Protein AF-T1FAJ0-F1 (afdb_monomer)

Solvent-accessible surface area (backbone atoms only — not comparable to full-atom values): 16032 Å² total; per-residue (Å²): 134,86,80,86,78,82,86,74,80,86,76,89,84,82,74,86,73,74,80,73,82,90,64,80,84,68,85,73,83,75,79,81,84,72,88,80,79,86,78,73,86,71,90,69,92,76,89,79,92,79,89,83,82,96,86,65,70,66,61,57,53,49,51,51,50,52,51,52,48,53,52,51,50,52,50,51,52,54,52,48,54,52,50,52,52,53,52,50,52,52,55,50,50,40,74,72,33,68,84,51,52,78,45,75,90,54,90,73,49,74,68,54,52,53,51,55,44,51,54,48,51,53,50,50,53,53,52,50,53,51,51,53,52,53,50,54,52,51,53,51,49,54,50,49,52,51,51,52,50,53,52,51,54,50,51,50,52,53,52,50,58,58,44,69,79,50,62,88,78,61,57,69,66,59,54,48,53,53,49,50,56,48,51,53,53,51,49,53,52,43,66,74,58,46,51,84,89,40,73,68,58,26,51,53,28,48,53,52,46,47,69,65,58,65,36,74,66,48,45,47,54,51,50,52,48,51,53,53,52,52,55,50,55,58,52,52,67,71,65,68,85,75,84,86,88,87,78,90,84,81,88,83,89,86,134

pLDDT: mean 72.7, std 23.39, range [29.48, 98.5]

Structure (mmCIF, N/CA/C/O backbone):
data_AF-T1FAJ0-F1
#
_entry.id   AF-T1FAJ0-F1
#
loop_
_atom_site.group_PDB
_atom_site.id
_atom_site.type_symbol
_atom_site.label_atom_id
_atom_site.label_alt_id
_atom_site.label_comp_id
_atom_site.label_asym_id
_atom_site.label_entity_id
_atom_site.label_seq_id
_atom_site.pdbx_PDB_ins_code
_atom_site.Cartn_x
_atom_site.Cartn_y
_atom_site.Cartn_z
_atom_site.occupancy
_atom_site.B_iso_or_equiv
_atom_site.auth_seq_id
_atom_site.auth_comp_id
_atom_site.auth_asym_id
_atom_site.auth_atom_id
_atom_site.pdbx_PDB_model_num
ATOM 1 N N . MET A 1 1 ? -24.777 -33.652 11.430 1.00 40.19 1 MET A N 1
ATOM 2 C CA . MET A 1 1 ? -24.356 -32.681 10.402 1.00 40.19 1 MET A CA 1
ATOM 3 C C . MET A 1 1 ? -23.293 -31.792 11.031 1.00 40.19 1 MET A C 1
ATOM 5 O O . MET A 1 1 ? -23.649 -30.949 11.836 1.00 40.19 1 MET A O 1
ATOM 9 N N . SER A 1 2 ? -22.014 -32.177 10.984 1.00 39.12 2 SER A N 1
ATOM 10 C CA . SER A 1 2 ? -21.068 -31.878 9.884 1.00 39.12 2 SER A CA 1
ATOM 11 C C . SER A 1 2 ? -20.901 -30.368 9.695 1.00 39.12 2 SER A C 1
ATOM 13 O O . SER A 1 2 ? -21.845 -29.715 9.270 1.00 39.12 2 SER A O 1
ATOM 15 N N . GLY A 1 3 ? -19.775 -29.726 9.944 1.00 35.88 3 GLY A N 1
ATOM 16 C CA . GLY A 1 3 ? -18.443 -30.118 10.375 1.00 35.88 3 GLY A CA 1
ATOM 17 C C . GLY A 1 3 ? -17.699 -28.784 10.413 1.00 35.88 3 GLY A C 1
ATOM 18 O O . GLY A 1 3 ? -17.715 -28.057 9.422 1.00 35.88 3 GLY A O 1
ATOM 19 N N . PHE A 1 4 ? -17.195 -28.393 11.575 1.00 40.91 4 PHE A N 1
ATOM 20 C CA . PHE A 1 4 ? -16.310 -27.240 11.692 1.00 40.91 4 PHE A CA 1
ATOM 21 C C . PHE A 1 4 ? -14.968 -27.854 12.041 1.00 40.91 4 PHE A C 1
ATOM 23 O O . PHE A 1 4 ? -14.674 -28.079 13.211 1.00 40.91 4 PHE A O 1
ATOM 30 N N . ASP A 1 5 ? -14.276 -28.306 10.997 1.00 42.41 5 ASP A N 1
ATOM 31 C CA . ASP A 1 5 ? -13.015 -29.010 11.146 1.00 42.41 5 ASP A CA 1
ATOM 32 C C . ASP A 1 5 ? -11.994 -28.104 11.828 1.00 42.41 5 ASP A C 1
ATOM 34 O O . ASP A 1 5 ? -11.805 -26.932 11.477 1.00 42.41 5 ASP A O 1
ATOM 38 N N . ASP A 1 6 ? -11.360 -28.715 12.818 1.00 38.59 6 ASP A N 1
ATOM 39 C CA . ASP A 1 6 ? -10.168 -28.284 13.508 1.00 38.59 6 ASP A CA 1
ATOM 40 C C . ASP A 1 6 ? -9.111 -27.782 12.518 1.00 38.59 6 ASP A C 1
ATOM 42 O O . ASP A 1 6 ? -8.609 -28.522 11.674 1.00 38.59 6 ASP A O 1
ATOM 46 N N . TYR A 1 7 ? -8.707 -26.524 12.671 1.00 38.81 7 TYR A N 1
ATOM 47 C CA . TYR A 1 7 ? -7.368 -26.096 12.274 1.00 38.81 7 TYR A CA 1
ATOM 48 C C . TYR A 1 7 ? -6.536 -25.942 13.545 1.00 38.81 7 TYR A C 1
ATOM 50 O O . TYR A 1 7 ? -6.227 -24.844 14.011 1.00 38.81 7 TYR A O 1
ATOM 58 N N . GLU A 1 8 ? -6.229 -27.095 14.134 1.00 38.00 8 GLU A N 1
ATOM 59 C CA . GLU A 1 8 ? -5.235 -27.242 15.182 1.00 38.00 8 GLU A CA 1
ATOM 60 C C . GLU A 1 8 ? -3.827 -27.159 14.573 1.00 38.00 8 GLU A C 1
ATOM 62 O O . GLU A 1 8 ? -3.485 -27.836 13.606 1.00 38.00 8 GLU A O 1
ATOM 67 N N . ALA A 1 9 ? -3.047 -26.246 15.146 1.00 36.72 9 ALA A N 1
ATOM 68 C CA . ALA A 1 9 ? -1.594 -26.221 15.242 1.00 36.72 9 ALA A CA 1
ATOM 69 C C . ALA A 1 9 ? -0.774 -26.970 14.170 1.00 36.72 9 ALA A C 1
ATOM 71 O O . ALA A 1 9 ? -0.365 -28.116 14.341 1.00 36.72 9 ALA A O 1
ATOM 72 N N . SER A 1 10 ? -0.319 -26.226 13.165 1.00 34.47 10 SER A N 1
ATOM 73 C CA . SER A 1 10 ? 1.025 -26.430 12.621 1.00 34.47 10 SER A CA 1
ATOM 74 C C . SER A 1 10 ? 1.997 -25.497 13.352 1.00 34.47 10 SER A C 1
ATOM 76 O O . SER A 1 10 ? 2.312 -24.401 12.882 1.00 34.47 10 SER A O 1
ATOM 78 N N . GLU A 1 11 ? 2.434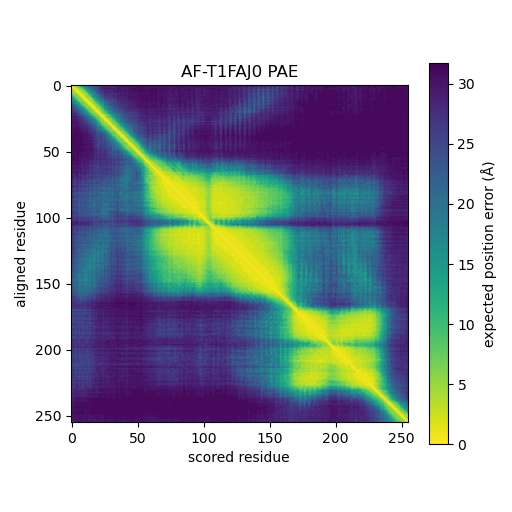 -25.921 14.540 1.00 44.81 11 GLU A N 1
ATOM 79 C CA . GLU A 1 11 ? 3.690 -25.453 15.124 1.00 44.81 11 GLU A CA 1
ATOM 80 C C . GLU A 1 11 ? 4.873 -25.955 14.279 1.00 44.81 11 GLU A C 1
ATOM 82 O O . GLU A 1 11 ? 4.849 -27.061 13.745 1.00 44.81 11 GLU A O 1
ATOM 87 N N . ASN A 1 12 ? 5.937 -25.150 14.234 1.00 41.62 12 ASN A N 1
ATOM 88 C CA . ASN A 1 12 ? 7.254 -25.438 13.651 1.00 41.62 12 ASN A CA 1
ATOM 89 C C . ASN A 1 12 ? 7.365 -25.440 12.119 1.00 41.62 12 ASN A C 1
ATOM 91 O O . ASN A 1 12 ? 7.491 -26.491 11.504 1.00 41.62 12 ASN A O 1
ATOM 95 N N . TYR A 1 13 ? 7.506 -24.247 11.527 1.00 37.12 13 TYR A N 1
ATOM 96 C CA . TYR A 1 13 ? 8.707 -23.887 10.748 1.00 37.12 13 TYR A CA 1
ATOM 97 C C . TYR A 1 13 ? 8.641 -22.413 10.304 1.00 37.12 13 TYR A C 1
ATOM 99 O O . TYR A 1 13 ? 8.083 -22.084 9.264 1.00 37.12 13 TYR A O 1
ATOM 107 N N . VAL A 1 14 ? 9.277 -21.506 11.049 1.00 39.59 14 VAL A N 1
ATOM 108 C CA . VAL A 1 14 ? 9.928 -20.350 10.413 1.00 39.59 14 VAL A CA 1
ATOM 109 C C . VAL A 1 14 ? 11.369 -20.375 10.881 1.00 39.59 14 VAL A C 1
ATOM 111 O O . VAL A 1 14 ? 11.769 -19.766 11.870 1.00 39.59 14 VAL A O 1
ATOM 114 N N . LYS A 1 15 ? 12.121 -21.218 10.176 1.00 34.88 15 LYS A N 1
ATOM 115 C CA . LYS A 1 15 ? 13.571 -21.183 10.061 1.00 34.88 15 LYS A CA 1
ATOM 116 C C . LYS A 1 15 ? 14.015 -19.718 10.047 1.00 34.88 15 LYS A C 1
ATOM 118 O O . LYS A 1 15 ? 13.507 -18.944 9.240 1.00 34.88 15 LYS A O 1
ATOM 123 N N . LEU A 1 16 ? 14.938 -19.357 10.942 1.00 42.41 16 LEU A N 1
ATOM 124 C CA . LEU A 1 16 ? 15.742 -18.148 10.799 1.00 42.41 16 LEU A CA 1
ATOM 125 C C . LEU A 1 16 ? 16.334 -18.167 9.387 1.00 42.41 16 LEU A C 1
ATOM 127 O O . LEU A 1 16 ? 17.304 -18.881 9.125 1.00 42.41 16 LEU A O 1
ATOM 131 N N . GLU A 1 17 ? 15.726 -17.427 8.470 1.00 32.91 17 GLU A N 1
ATOM 132 C CA . GLU A 1 17 ? 16.352 -17.132 7.200 1.00 32.91 17 GLU A CA 1
ATOM 133 C C . GLU A 1 17 ? 17.351 -16.012 7.458 1.00 32.91 17 GLU A C 1
ATOM 135 O O . GLU A 1 17 ? 17.036 -14.968 8.034 1.00 32.91 17 GLU A O 1
ATOM 140 N N . GLN A 1 18 ? 18.602 -16.330 7.141 1.00 35.03 18 GLN A N 1
ATOM 141 C CA . GLN A 1 18 ? 19.771 -15.501 7.348 1.00 35.03 18 GLN A CA 1
ATOM 142 C C . GLN A 1 18 ? 19.514 -14.074 6.875 1.00 35.03 18 GLN A C 1
ATOM 144 O O . GLN A 1 18 ? 19.196 -13.830 5.711 1.00 35.03 18 GLN A O 1
ATOM 149 N N . GLN A 1 19 ? 19.747 -13.129 7.784 1.00 33.16 19 GLN A N 1
ATOM 150 C CA . GLN A 1 19 ? 20.070 -11.761 7.416 1.00 33.16 19 GLN A CA 1
ATOM 151 C C . GLN A 1 19 ? 21.193 -11.830 6.377 1.00 33.16 19 GLN A C 1
ATOM 153 O O . GLN A 1 19 ? 22.301 -12.283 6.671 1.00 33.16 19 GLN A O 1
ATOM 158 N N . SER A 1 20 ? 20.887 -11.434 5.142 1.00 35.38 20 SER A N 1
ATOM 159 C CA . SER A 1 20 ? 21.921 -11.189 4.144 1.00 35.38 20 SER A CA 1
ATOM 160 C C . SER A 1 20 ? 22.835 -10.099 4.703 1.00 35.38 20 SER A C 1
ATOM 162 O O . SER A 1 20 ? 22.320 -9.111 5.235 1.00 35.38 20 SER A O 1
ATOM 164 N N . PRO A 1 21 ? 24.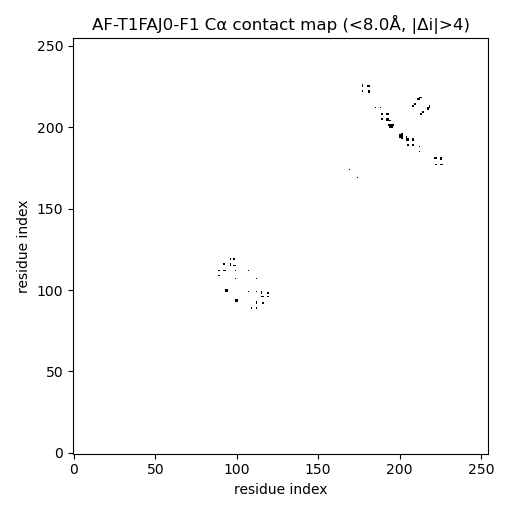168 -10.250 4.639 1.00 37.50 21 PRO A N 1
ATOM 165 C CA . PRO A 1 21 ? 25.056 -9.233 5.166 1.00 37.50 21 PRO A CA 1
ATOM 166 C C . PRO A 1 21 ? 24.769 -7.929 4.421 1.00 37.50 21 PRO A C 1
ATOM 168 O O . PRO A 1 21 ? 24.870 -7.871 3.195 1.00 37.50 21 PRO A O 1
ATOM 171 N N . THR A 1 22 ? 24.420 -6.875 5.161 1.00 47.38 22 THR A N 1
ATOM 172 C CA . THR A 1 22 ? 24.480 -5.490 4.688 1.00 47.38 22 THR A CA 1
ATOM 173 C C . THR A 1 22 ? 25.951 -5.134 4.488 1.00 47.38 22 THR A C 1
ATOM 175 O O . THR A 1 22 ? 26.573 -4.442 5.291 1.00 47.38 22 THR A O 1
ATOM 178 N N . GLY A 1 23 ? 26.539 -5.704 3.440 1.00 35.78 23 GLY A N 1
ATOM 179 C CA . GLY A 1 23 ? 27.846 -5.359 2.929 1.00 35.78 23 GLY A CA 1
ATOM 180 C C . GLY A 1 23 ? 27.694 -4.121 2.068 1.00 35.78 23 GLY A C 1
ATOM 181 O O . GLY A 1 23 ? 27.061 -4.154 1.017 1.00 35.78 23 GLY A O 1
ATOM 182 N N . ASN A 1 24 ? 28.273 -3.025 2.542 1.00 41.28 24 ASN A N 1
ATOM 183 C CA . ASN A 1 24 ? 28.600 -1.849 1.757 1.00 41.28 24 ASN A CA 1
ATOM 184 C C . ASN A 1 24 ? 29.185 -2.302 0.401 1.00 41.28 24 ASN A C 1
ATOM 186 O O . ASN A 1 24 ? 30.298 -2.830 0.371 1.00 41.28 24 ASN A O 1
ATOM 190 N N . ILE A 1 25 ? 28.450 -2.148 -0.708 1.00 44.59 25 ILE A N 1
ATOM 191 C CA . ILE A 1 25 ? 28.972 -2.447 -2.051 1.00 44.59 25 ILE A CA 1
ATOM 192 C C . ILE A 1 25 ? 29.877 -1.279 -2.452 1.00 44.59 25 ILE A C 1
ATOM 194 O O . ILE A 1 25 ? 29.556 -0.453 -3.301 1.00 44.59 25 ILE A O 1
ATOM 198 N N . GLY A 1 26 ? 31.024 -1.185 -1.781 1.00 36.34 26 GLY A N 1
ATOM 199 C CA . GLY A 1 26 ? 32.181 -0.517 -2.337 1.00 36.34 26 GLY A CA 1
ATOM 200 C C . GLY A 1 26 ? 32.640 -1.355 -3.521 1.00 36.34 26 GLY A C 1
ATOM 201 O O . GLY A 1 26 ? 32.974 -2.528 -3.360 1.00 36.34 26 GLY A O 1
ATOM 202 N N . PHE A 1 27 ? 32.633 -0.775 -4.717 1.00 36.06 27 PHE A N 1
ATOM 203 C CA . PHE A 1 27 ? 33.285 -1.371 -5.875 1.00 36.06 27 PHE A CA 1
ATOM 204 C C . PHE A 1 27 ? 34.795 -1.466 -5.601 1.00 36.06 27 PHE A C 1
ATOM 206 O O . PHE A 1 27 ? 35.564 -0.573 -5.948 1.00 36.06 27 PHE A O 1
ATOM 213 N N . SER A 1 28 ? 35.235 -2.553 -4.969 1.00 35.09 28 SER A N 1
ATOM 214 C CA . SER A 1 28 ? 36.637 -2.951 -4.971 1.00 35.09 28 SER A CA 1
ATOM 215 C C . SER A 1 28 ? 36.955 -3.520 -6.346 1.00 35.09 28 SER A C 1
ATOM 217 O O . SER A 1 28 ? 36.614 -4.657 -6.668 1.00 35.09 28 SER A O 1
ATOM 219 N N . PHE A 1 29 ? 37.624 -2.714 -7.167 1.00 38.16 29 PHE A N 1
ATOM 220 C CA . PHE A 1 29 ? 38.333 -3.200 -8.344 1.00 38.16 29 PHE A CA 1
ATOM 221 C C . PHE A 1 29 ? 39.470 -4.121 -7.875 1.00 38.16 29 PHE A C 1
ATOM 223 O O . PHE A 1 29 ? 40.591 -3.680 -7.619 1.00 38.16 29 PHE A O 1
ATOM 230 N N . SER A 1 30 ? 39.189 -5.415 -7.741 1.00 37.59 30 SER A N 1
ATOM 231 C CA . SER A 1 30 ? 40.238 -6.421 -7.612 1.00 37.59 30 SER A CA 1
ATOM 232 C C . SER A 1 30 ? 40.875 -6.614 -8.981 1.00 37.59 30 SER A C 1
ATOM 234 O O . SER A 1 30 ? 40.286 -7.184 -9.898 1.00 37.59 30 SER A O 1
ATOM 236 N N . ARG A 1 31 ? 42.095 -6.089 -9.119 1.00 41.41 31 ARG A N 1
ATOM 237 C CA . ARG A 1 31 ? 43.002 -6.383 -10.228 1.00 41.41 31 ARG A CA 1
ATOM 238 C C . ARG A 1 31 ? 43.212 -7.895 -10.299 1.00 41.41 31 ARG A C 1
ATOM 240 O O . ARG A 1 31 ? 43.837 -8.475 -9.416 1.00 41.41 31 ARG A O 1
ATOM 247 N N . ALA A 1 32 ? 42.712 -8.520 -11.359 1.00 37.41 32 ALA A N 1
ATOM 248 C CA . ALA A 1 32 ? 43.143 -9.852 -11.740 1.00 37.41 32 ALA A CA 1
ATOM 249 C C . ALA A 1 32 ? 44.598 -9.760 -12.222 1.00 37.41 32 ALA A C 1
ATOM 251 O O . ALA A 1 32 ? 44.882 -9.276 -13.317 1.00 37.41 32 ALA A O 1
ATOM 252 N N . SER A 1 33 ? 45.525 -10.198 -11.376 1.00 48.75 33 SER A N 1
ATOM 253 C CA . SER A 1 33 ? 46.885 -10.529 -11.780 1.00 48.75 33 SER A CA 1
ATOM 254 C C . SER A 1 33 ? 46.849 -11.878 -12.493 1.00 48.75 33 SER A C 1
ATOM 256 O O . SER A 1 33 ? 46.963 -12.919 -11.854 1.00 48.75 33 SER A O 1
ATOM 258 N N . SER A 1 34 ? 46.685 -11.869 -13.817 1.00 41.47 34 SER A N 1
ATOM 259 C CA . SER A 1 34 ? 47.101 -12.991 -14.658 1.00 41.47 34 SER A CA 1
ATOM 260 C C . SER A 1 34 ? 48.436 -12.643 -15.302 1.00 41.47 34 SER A C 1
ATOM 262 O O . SER A 1 34 ? 48.523 -11.849 -16.239 1.00 41.47 34 SER A O 1
ATOM 264 N N . VAL A 1 35 ? 49.485 -13.253 -14.765 1.00 47.34 35 VAL A N 1
ATOM 265 C CA . VAL A 1 35 ? 50.720 -13.522 -15.494 1.00 47.34 35 VAL A CA 1
ATOM 266 C C . VAL A 1 35 ? 50.373 -14.274 -16.785 1.00 47.34 35 VAL A C 1
ATOM 268 O O . VAL A 1 35 ? 49.640 -15.258 -16.738 1.00 47.34 35 VAL A O 1
ATOM 271 N N . GLY A 1 36 ? 50.863 -13.813 -17.939 1.00 39.28 36 GLY A N 1
ATOM 272 C CA . GLY A 1 36 ? 50.703 -14.563 -19.187 1.00 39.28 36 GLY A CA 1
ATOM 273 C C . GLY A 1 36 ? 50.681 -13.726 -20.460 1.00 39.28 36 GLY A C 1
ATOM 274 O O . GLY A 1 36 ? 49.620 -13.397 -20.970 1.00 39.28 36 GLY A O 1
ATOM 275 N N . SER A 1 37 ? 51.874 -13.500 -21.007 1.00 40.53 37 SER A N 1
ATOM 276 C CA . SER A 1 37 ? 52.159 -13.160 -22.408 1.00 40.53 37 SER A CA 1
ATOM 277 C C . SER A 1 37 ? 51.822 -11.745 -22.895 1.00 40.53 37 SER A C 1
ATOM 279 O O . SER A 1 37 ? 50.812 -11.475 -23.544 1.00 40.53 37 SER A O 1
ATOM 281 N N . VAL A 1 38 ? 52.778 -10.840 -22.680 1.00 39.25 38 VAL A N 1
ATOM 282 C CA . VAL A 1 38 ? 52.998 -9.699 -23.570 1.00 39.25 38 VAL A CA 1
ATOM 283 C C . VAL A 1 38 ? 53.537 -10.212 -24.911 1.00 39.25 38 VAL A C 1
ATOM 285 O O . VAL A 1 38 ? 54.743 -10.294 -25.113 1.00 39.25 38 VAL A O 1
ATOM 288 N N . ASN A 1 39 ? 52.660 -10.531 -25.865 1.00 44.22 39 ASN A N 1
ATOM 289 C CA . ASN A 1 39 ? 53.082 -10.535 -27.266 1.00 44.22 39 ASN A CA 1
ATOM 290 C C . ASN A 1 39 ? 53.168 -9.076 -27.726 1.00 44.22 39 ASN A C 1
ATOM 292 O O . ASN A 1 39 ? 52.229 -8.512 -28.289 1.00 44.22 39 ASN A O 1
ATOM 296 N N . ALA A 1 40 ? 54.312 -8.460 -27.433 1.00 38.75 40 ALA A N 1
ATOM 297 C CA . ALA A 1 40 ? 54.764 -7.280 -28.138 1.00 38.75 40 ALA A CA 1
ATOM 298 C C . ALA A 1 40 ? 54.861 -7.642 -29.625 1.00 38.75 40 ALA A C 1
ATOM 300 O O . ALA A 1 40 ? 55.630 -8.516 -30.024 1.00 38.75 40 ALA A O 1
ATOM 301 N N . ILE A 1 41 ? 54.047 -6.982 -30.443 1.00 45.09 41 ILE A N 1
ATOM 302 C CA . ILE A 1 41 ? 54.228 -6.946 -31.890 1.00 45.09 41 ILE A CA 1
ATOM 303 C C . ILE A 1 41 ? 55.454 -6.059 -32.120 1.00 45.09 41 ILE A C 1
ATOM 305 O O . ILE A 1 41 ? 55.339 -4.856 -32.335 1.00 45.09 41 ILE A O 1
ATOM 309 N N . SER A 1 42 ? 56.636 -6.657 -32.002 1.00 38.25 42 SER A N 1
ATOM 310 C CA . SER A 1 42 ? 57.853 -6.110 -32.580 1.00 38.25 42 SER A CA 1
ATOM 311 C C . SER A 1 42 ? 57.864 -6.517 -34.044 1.00 38.25 42 SER A C 1
ATOM 313 O O . SER A 1 42 ? 58.071 -7.677 -34.393 1.00 38.25 42 SER A O 1
ATOM 315 N N . CYS A 1 43 ? 57.613 -5.543 -34.910 1.00 51.03 43 CYS A N 1
ATOM 316 C CA . CYS A 1 43 ? 58.112 -5.576 -36.269 1.00 51.03 43 CYS A CA 1
ATOM 317 C C . CYS A 1 43 ? 59.642 -5.667 -36.195 1.00 51.03 43 CYS A C 1
ATOM 319 O O . CYS A 1 43 ? 60.332 -4.752 -35.752 1.00 51.03 43 CYS A O 1
ATOM 321 N N . SER A 1 44 ? 60.190 -6.813 -36.573 1.00 39.53 44 SER A N 1
ATOM 322 C CA . SER A 1 44 ? 61.625 -6.973 -36.764 1.00 39.53 44 SER A CA 1
ATOM 323 C C . SER A 1 44 ? 61.821 -7.759 -38.042 1.00 39.53 44 SER A C 1
ATOM 325 O O . SER A 1 44 ? 61.721 -8.981 -38.076 1.00 39.53 44 SER A O 1
ATOM 327 N N . SER A 1 45 ? 62.048 -7.003 -39.111 1.00 52.97 45 SER A N 1
ATOM 328 C CA . SER A 1 45 ? 62.716 -7.483 -40.307 1.00 52.97 45 SER A CA 1
ATOM 329 C C . SER A 1 45 ? 64.050 -8.093 -39.883 1.00 52.97 45 SER A C 1
ATOM 331 O O . SER A 1 45 ? 64.920 -7.387 -39.379 1.00 52.97 45 SER A O 1
ATOM 333 N N . ALA A 1 46 ? 64.207 -9.398 -40.071 1.00 43.69 46 ALA A N 1
ATOM 334 C CA . ALA A 1 46 ? 65.498 -10.062 -40.010 1.00 43.69 46 ALA A CA 1
ATOM 335 C C . ALA A 1 46 ? 65.719 -10.739 -41.361 1.00 43.69 46 ALA A C 1
ATOM 337 O O . ALA A 1 46 ? 65.218 -11.825 -41.637 1.00 43.69 46 ALA A O 1
ATOM 338 N N . SER A 1 47 ? 66.428 -10.027 -42.228 1.00 52.91 47 SER A N 1
ATOM 339 C CA . SER A 1 47 ? 67.034 -10.560 -43.437 1.00 52.91 47 SER A CA 1
ATOM 340 C C . SER A 1 47 ? 68.165 -11.516 -43.056 1.00 52.91 47 SER A C 1
ATOM 342 O O . SER A 1 47 ? 69.135 -11.092 -42.426 1.00 52.91 47 SER A O 1
ATOM 344 N N . SER A 1 48 ? 68.084 -12.772 -43.487 1.00 46.75 48 SER A N 1
ATOM 345 C CA . SER A 1 48 ? 69.246 -13.655 -43.600 1.00 46.75 48 SER A CA 1
ATOM 346 C C . SER A 1 48 ? 69.337 -14.164 -45.033 1.00 46.75 48 SER A C 1
ATOM 348 O O . SER A 1 48 ? 68.486 -14.919 -45.497 1.00 46.75 48 SER A O 1
ATOM 350 N N . THR A 1 49 ? 70.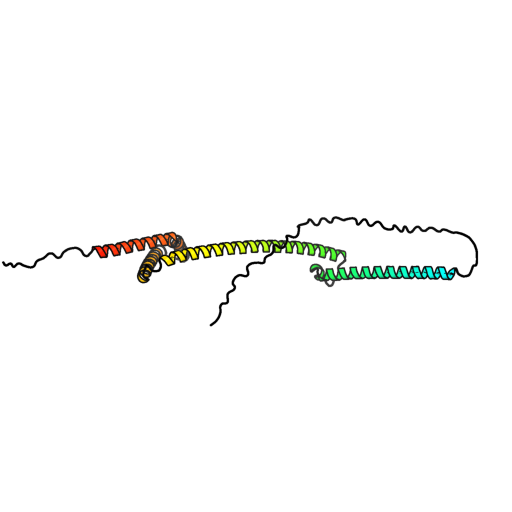368 -13.705 -45.7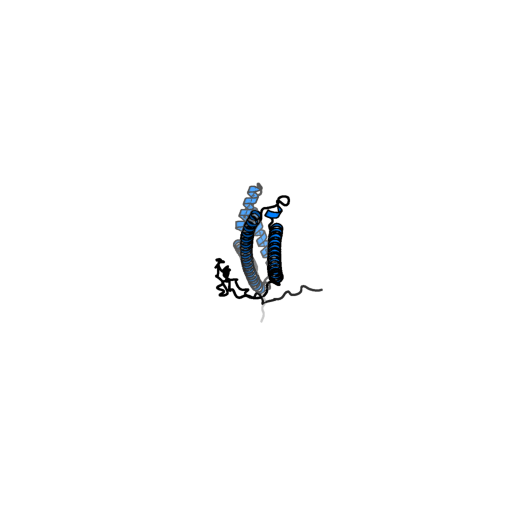29 1.00 57.81 49 THR A N 1
ATOM 351 C CA . THR A 1 49 ? 70.765 -14.118 -47.073 1.00 57.81 49 THR A CA 1
ATOM 352 C C . THR A 1 49 ? 71.428 -15.498 -47.048 1.00 57.81 49 THR A C 1
ATOM 354 O O . THR A 1 49 ? 72.471 -15.636 -46.412 1.00 57.81 49 THR A O 1
ATOM 357 N N . HIS A 1 50 ? 70.904 -16.474 -47.796 1.00 49.69 50 HIS A N 1
ATOM 358 C CA . HIS A 1 50 ? 71.719 -17.401 -48.595 1.00 49.69 50 HIS A CA 1
ATOM 359 C C . HIS A 1 50 ? 70.857 -18.075 -49.680 1.00 49.69 50 HIS A C 1
ATOM 361 O O . HIS A 1 50 ? 69.784 -18.592 -49.397 1.00 49.69 50 HIS A O 1
ATOM 367 N N . ASN A 1 51 ? 71.355 -18.015 -50.914 1.00 57.41 51 ASN A N 1
ATOM 368 C CA . ASN A 1 51 ? 70.715 -18.338 -52.194 1.00 57.41 51 ASN A CA 1
ATOM 369 C C . ASN A 1 51 ? 70.230 -19.794 -52.343 1.00 57.41 51 ASN A C 1
ATOM 371 O O . ASN A 1 51 ? 70.937 -20.704 -51.908 1.00 57.41 51 ASN A O 1
ATOM 375 N N . THR A 1 52 ? 69.105 -20.009 -53.045 1.00 47.94 52 THR A N 1
ATOM 376 C CA . THR A 1 52 ? 68.946 -20.863 -54.256 1.00 47.94 52 THR A CA 1
ATOM 377 C C . THR A 1 52 ? 67.473 -20.901 -54.716 1.00 47.94 52 THR A C 1
ATOM 379 O O . THR A 1 52 ? 66.583 -21.019 -53.884 1.00 47.94 52 THR A O 1
ATOM 382 N N . ASP A 1 53 ? 67.278 -20.800 -56.037 1.00 45.00 53 ASP A N 1
ATOM 383 C CA . ASP A 1 53 ? 66.049 -20.943 -56.848 1.00 45.00 53 ASP A CA 1
ATOM 384 C C . ASP A 1 53 ? 64.877 -19.956 -56.647 1.00 45.00 53 ASP A C 1
ATOM 386 O O . ASP A 1 53 ? 64.002 -20.108 -55.796 1.00 45.00 53 ASP A O 1
ATOM 390 N N . ASP A 1 54 ? 64.844 -18.966 -57.543 1.00 53.59 54 ASP A N 1
ATOM 391 C CA . ASP A 1 54 ? 63.702 -18.120 -57.890 1.00 53.59 54 ASP A CA 1
ATOM 392 C C . ASP A 1 54 ? 62.659 -18.930 -58.688 1.00 53.59 54 ASP A C 1
ATOM 394 O O . ASP A 1 54 ? 62.870 -19.093 -59.878 1.00 53.59 54 ASP A O 1
ATOM 398 N N . GLU A 1 55 ? 61.570 -19.438 -58.081 1.00 54.94 55 GLU A N 1
ATOM 399 C CA . GLU A 1 55 ? 60.300 -19.807 -58.782 1.00 54.94 55 GLU A CA 1
ATOM 400 C C . GLU A 1 55 ? 59.109 -20.189 -57.824 1.00 54.94 55 GLU A C 1
ATOM 402 O O . GLU A 1 55 ? 58.149 -20.811 -58.270 1.00 54.94 55 GLU A O 1
ATOM 407 N N . ASP A 1 56 ? 59.087 -19.858 -56.512 1.00 54.88 56 ASP A N 1
ATOM 408 C CA . ASP A 1 56 ? 57.916 -20.201 -55.635 1.00 54.88 56 ASP A CA 1
ATOM 409 C C . ASP A 1 56 ? 57.573 -19.184 -54.511 1.00 54.88 56 ASP A C 1
ATOM 411 O O . ASP A 1 56 ? 56.893 -19.479 -53.525 1.00 54.88 56 ASP A O 1
ATOM 415 N N . SER A 1 57 ? 58.032 -17.936 -54.628 1.00 55.31 57 SER A N 1
ATOM 416 C CA . SER A 1 57 ? 57.830 -16.897 -53.594 1.00 55.31 57 SER A CA 1
ATOM 417 C C . SER A 1 57 ? 56.406 -16.320 -53.567 1.00 55.31 57 SER A C 1
ATOM 419 O O . SER A 1 57 ? 55.929 -15.844 -52.529 1.00 55.31 57 SER A O 1
ATOM 421 N N . ASP A 1 58 ? 55.700 -16.380 -54.697 1.00 55.59 58 ASP A N 1
ATOM 422 C CA . ASP A 1 58 ? 54.395 -15.739 -54.867 1.00 55.59 58 ASP A CA 1
ATOM 423 C C . ASP A 1 58 ? 53.260 -16.527 -54.198 1.00 55.59 58 ASP A C 1
ATOM 425 O O . ASP A 1 58 ? 52.295 -15.932 -53.704 1.00 55.59 58 ASP A O 1
ATOM 429 N N . VAL A 1 59 ? 53.393 -17.856 -54.099 1.00 58.00 59 VAL A N 1
ATOM 430 C CA . VAL A 1 59 ? 52.381 -18.758 -53.521 1.00 58.00 59 VAL A CA 1
ATOM 431 C C . VAL A 1 59 ? 52.385 -18.699 -51.987 1.00 58.00 59 VAL A C 1
ATOM 433 O O . VAL A 1 59 ? 51.327 -18.661 -51.351 1.00 58.00 59 VAL A O 1
ATOM 436 N N . ALA A 1 60 ? 53.565 -18.607 -51.366 1.00 61.53 60 ALA A N 1
ATOM 437 C CA . ALA A 1 60 ? 53.701 -18.454 -49.915 1.00 61.53 60 ALA A CA 1
ATOM 438 C C . ALA A 1 60 ? 53.199 -17.080 -49.427 1.00 61.53 60 ALA A C 1
ATOM 440 O O . ALA A 1 60 ? 52.504 -16.979 -48.408 1.00 61.53 60 ALA A O 1
ATOM 441 N N . MET A 1 61 ? 53.490 -16.017 -50.184 1.00 60.31 61 MET A N 1
ATOM 442 C CA . MET A 1 61 ? 53.014 -14.662 -49.901 1.00 60.31 61 MET A CA 1
ATOM 443 C C . MET A 1 61 ? 51.487 -14.561 -50.056 1.00 60.31 61 MET A C 1
ATOM 445 O O . MET A 1 61 ? 50.816 -13.973 -49.205 1.00 60.31 61 MET A O 1
ATOM 449 N N . THR A 1 62 ? 50.893 -15.180 -51.082 1.00 62.78 62 THR A N 1
ATOM 450 C CA . THR A 1 62 ? 49.426 -15.212 -51.253 1.00 62.78 62 THR A CA 1
ATOM 451 C C . THR A 1 62 ? 48.714 -16.056 -50.191 1.00 62.78 62 THR A C 1
ATOM 453 O O . THR A 1 62 ? 47.681 -15.619 -49.680 1.00 62.78 62 THR A O 1
ATOM 456 N N . GLN A 1 63 ? 49.263 -17.203 -49.769 1.00 63.47 63 GLN A N 1
ATOM 457 C CA . GLN A 1 63 ? 48.696 -17.987 -48.658 1.00 63.47 63 GLN A CA 1
ATOM 458 C C . GLN A 1 63 ? 48.760 -17.245 -47.314 1.00 63.47 63 GLN A C 1
ATOM 460 O O . GLN A 1 63 ? 47.788 -17.257 -46.554 1.00 63.47 63 GLN A O 1
ATOM 465 N N . SER A 1 64 ? 49.870 -16.555 -47.033 1.00 69.44 64 SER A N 1
ATOM 466 C CA . SER A 1 64 ? 50.024 -15.709 -45.841 1.00 69.44 64 SER A CA 1
ATOM 467 C C . SER A 1 64 ? 49.002 -14.565 -45.822 1.00 69.44 64 SER A C 1
ATOM 469 O O . SER A 1 64 ? 48.316 -14.353 -44.817 1.00 69.44 64 SER A O 1
ATOM 471 N N . ASN A 1 65 ? 48.813 -13.887 -46.959 1.00 70.62 65 ASN A N 1
ATOM 472 C CA . ASN A 1 65 ? 47.802 -12.840 -47.102 1.00 70.62 65 ASN A CA 1
ATOM 473 C C . ASN A 1 65 ? 46.376 -13.388 -46.929 1.00 70.62 65 ASN A C 1
ATOM 475 O O . ASN A 1 65 ? 45.594 -12.804 -46.183 1.00 70.62 65 ASN A O 1
ATOM 479 N N . HIS A 1 66 ? 46.055 -14.556 -47.496 1.00 76.56 66 HIS A N 1
ATOM 480 C CA . HIS A 1 66 ? 44.754 -15.206 -47.304 1.00 76.56 66 HIS A CA 1
ATOM 481 C C . HIS A 1 66 ? 44.514 -15.616 -45.837 1.00 76.56 66 HIS A C 1
ATOM 483 O O . HIS A 1 66 ? 43.382 -15.566 -45.344 1.00 76.56 66 HIS A O 1
ATOM 489 N N . PHE A 1 67 ? 45.546 -16.040 -45.104 1.00 78.62 67 PHE A N 1
ATOM 490 C CA . PHE A 1 67 ? 45.427 -16.325 -43.671 1.00 78.62 67 PHE A CA 1
ATOM 491 C C . PHE A 1 67 ? 45.179 -15.045 -42.856 1.00 78.62 67 PHE A C 1
ATOM 493 O O . PHE A 1 67 ? 44.321 -15.031 -41.969 1.00 78.62 67 PHE A O 1
ATOM 500 N N . MET A 1 68 ? 45.881 -13.955 -43.180 1.00 82.44 68 MET A N 1
ATOM 501 C CA . MET A 1 68 ? 45.673 -12.652 -42.542 1.00 82.44 68 MET A CA 1
ATOM 502 C C . MET A 1 68 ? 44.283 -12.074 -42.836 1.00 82.44 68 MET A C 1
ATOM 504 O O . MET A 1 68 ? 43.642 -11.564 -41.914 1.00 82.44 68 MET A O 1
ATOM 508 N N . GLU A 1 69 ? 43.785 -12.225 -44.064 1.00 84.56 69 GLU A N 1
ATOM 509 C CA . GLU A 1 69 ? 42.422 -11.861 -44.474 1.00 84.56 69 GLU A CA 1
ATOM 510 C C . GLU A 1 69 ? 41.384 -12.631 -43.646 1.00 84.56 69 GLU A C 1
ATOM 512 O O . GLU A 1 69 ? 40.555 -12.033 -42.961 1.00 84.56 69 GLU A O 1
ATOM 517 N N . ARG A 1 70 ? 41.516 -13.963 -43.571 1.00 86.06 70 ARG A N 1
ATOM 518 C CA . ARG A 1 70 ? 40.607 -14.827 -42.799 1.00 86.06 70 ARG A CA 1
ATOM 519 C C . ARG A 1 70 ? 40.597 -14.468 -41.309 1.00 86.06 70 ARG A C 1
ATOM 521 O O . ARG A 1 70 ? 39.551 -14.473 -40.658 1.00 86.06 70 ARG A O 1
ATOM 528 N N . ARG A 1 71 ? 41.759 -14.111 -40.753 1.00 89.75 71 ARG A N 1
ATOM 529 C CA . ARG A 1 71 ? 41.880 -13.642 -39.363 1.00 89.75 71 ARG A CA 1
ATOM 530 C C . ARG A 1 71 ? 41.195 -12.288 -39.158 1.00 89.75 71 ARG A C 1
ATOM 532 O O . ARG A 1 71 ? 40.542 -12.084 -38.133 1.00 89.75 71 ARG A O 1
ATOM 539 N N . ARG A 1 72 ? 41.310 -11.373 -40.123 1.00 92.44 72 ARG A N 1
ATOM 540 C CA . ARG A 1 72 ? 40.646 -10.060 -40.105 1.00 92.44 72 ARG A CA 1
ATOM 541 C C . ARG A 1 72 ? 39.125 -10.185 -40.209 1.00 92.44 72 ARG A C 1
ATOM 543 O O . ARG A 1 72 ? 38.406 -9.484 -39.493 1.00 92.44 72 ARG A O 1
ATOM 550 N N . GLU A 1 73 ? 38.635 -11.091 -41.047 1.00 92.38 73 GLU A N 1
ATOM 551 C CA . GLU A 1 73 ? 37.210 -11.401 -41.178 1.00 92.38 73 GLU A CA 1
ATOM 552 C C . GLU A 1 73 ? 36.642 -11.980 -39.884 1.00 92.38 73 GLU A C 1
ATOM 554 O O . GLU A 1 73 ? 35.632 -11.486 -39.386 1.00 92.38 73 GLU A O 1
ATOM 559 N N . ALA A 1 74 ? 37.317 -12.969 -39.289 1.00 94.50 74 ALA A N 1
ATOM 560 C CA . ALA A 1 74 ? 36.905 -13.551 -38.013 1.00 94.50 74 ALA A CA 1
ATOM 561 C C . ALA A 1 74 ? 36.853 -12.496 -36.894 1.00 94.50 74 ALA A C 1
ATOM 563 O O . ALA A 1 74 ? 35.895 -12.451 -36.121 1.00 94.50 74 ALA A O 1
ATOM 564 N N . HIS A 1 75 ? 37.844 -11.599 -36.839 1.00 96.69 75 HIS A N 1
ATOM 565 C CA . HIS A 1 75 ? 37.857 -10.489 -35.885 1.00 96.69 75 HIS A CA 1
ATOM 566 C C . HIS A 1 75 ? 36.684 -9.519 -36.111 1.00 96.69 75 HIS A C 1
ATOM 568 O O . HIS A 1 75 ? 35.997 -9.136 -35.163 1.00 96.69 75 HIS A O 1
ATOM 574 N N . THR A 1 76 ? 36.413 -9.148 -37.364 1.00 96.38 76 THR A N 1
ATOM 575 C CA . THR A 1 76 ? 35.278 -8.282 -37.726 1.00 96.38 76 THR A CA 1
ATOM 576 C C . THR A 1 76 ? 33.939 -8.926 -37.357 1.00 96.38 76 THR A C 1
ATOM 578 O O . THR A 1 76 ? 33.086 -8.267 -36.765 1.00 96.38 76 THR A O 1
ATOM 581 N N . GLN A 1 77 ? 33.767 -10.223 -37.633 1.00 97.12 77 GLN A N 1
ATOM 582 C CA . G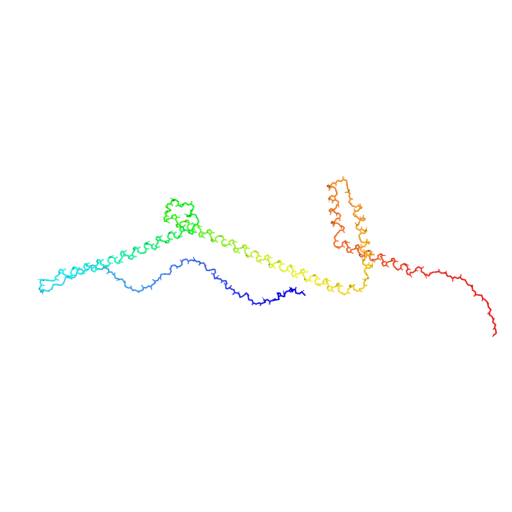LN A 1 77 ? 32.560 -10.974 -37.274 1.00 97.12 77 GLN A CA 1
ATOM 583 C C . GLN A 1 77 ? 32.351 -11.031 -35.755 1.00 97.12 77 GLN A C 1
ATOM 585 O O . GLN A 1 77 ? 31.238 -10.812 -35.271 1.00 97.12 77 GLN A O 1
ATOM 590 N N . ALA A 1 78 ? 33.415 -11.283 -34.99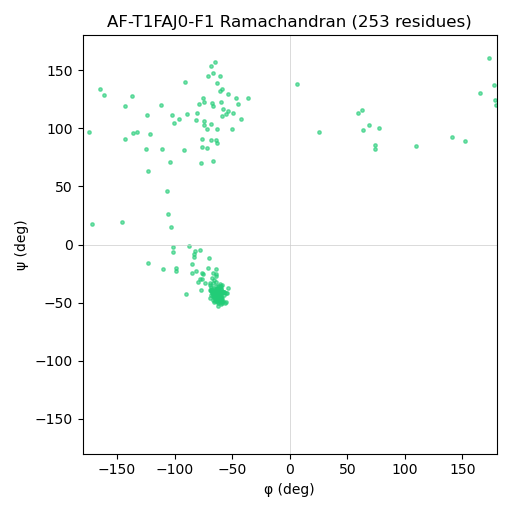0 1.00 97.88 78 ALA A N 1
ATOM 591 C CA . ALA A 1 78 ? 33.350 -11.298 -33.532 1.00 97.88 78 ALA A CA 1
ATOM 592 C C . ALA A 1 78 ? 32.939 -9.928 -32.962 1.00 97.88 78 ALA A C 1
ATOM 594 O O . ALA A 1 78 ? 32.070 -9.853 -32.089 1.00 97.88 78 ALA A O 1
ATOM 595 N N . GLU A 1 79 ? 33.504 -8.837 -33.487 1.00 97.88 79 GLU A N 1
ATOM 596 C CA . GLU A 1 79 ? 33.151 -7.480 -33.061 1.00 97.88 79 GLU A CA 1
ATOM 597 C C . GLU A 1 79 ? 31.721 -7.096 -33.471 1.00 97.88 79 GLU A C 1
ATOM 599 O O . GLU A 1 79 ? 31.010 -6.468 -32.683 1.00 97.88 79 GLU A O 1
ATOM 604 N N . GLN A 1 80 ? 31.249 -7.519 -34.648 1.00 98.06 80 GLN A N 1
ATOM 605 C CA . GLN A 1 80 ? 29.856 -7.319 -35.053 1.00 98.06 80 GLN A CA 1
ATOM 606 C C . GLN A 1 80 ? 28.899 -8.031 -34.089 1.00 98.06 80 GLN A C 1
ATOM 608 O O . GLN A 1 80 ? 27.992 -7.402 -33.545 1.00 98.06 80 GLN A O 1
ATOM 613 N N . LYS A 1 81 ? 29.165 -9.304 -33.765 1.00 98.06 81 LYS A N 1
ATOM 614 C CA . LYS A 1 81 ? 28.371 -10.068 -32.789 1.00 98.06 81 LYS A CA 1
ATOM 615 C C . LYS A 1 81 ? 28.333 -9.386 -31.417 1.00 98.06 81 LYS A C 1
ATOM 617 O O . LYS A 1 81 ? 27.276 -9.338 -30.784 1.00 98.06 81 LYS A O 1
ATOM 622 N N . ARG A 1 82 ? 29.463 -8.832 -30.959 1.00 98.44 82 ARG A N 1
ATOM 623 C CA . ARG A 1 82 ? 29.538 -8.049 -29.715 1.00 98.44 82 ARG A CA 1
ATOM 624 C C . ARG A 1 82 ? 28.680 -6.782 -29.794 1.00 98.44 82 ARG A C 1
ATOM 626 O O . ARG A 1 82 ? 27.938 -6.494 -28.854 1.00 98.44 82 ARG A O 1
ATOM 633 N N . ARG A 1 83 ? 28.744 -6.036 -30.900 1.00 98.25 83 ARG A N 1
ATOM 634 C CA . ARG A 1 83 ? 27.928 -4.825 -31.116 1.00 98.25 83 ARG A CA 1
ATOM 635 C C . ARG A 1 83 ? 26.439 -5.132 -31.156 1.00 98.25 83 ARG A C 1
ATOM 637 O O . ARG A 1 83 ? 25.668 -4.396 -30.545 1.00 98.25 83 ARG A O 1
ATOM 644 N N . ASP A 1 84 ? 26.051 -6.223 -31.804 1.00 97.94 84 ASP A N 1
ATOM 645 C CA . ASP A 1 84 ? 24.657 -6.655 -31.883 1.00 97.94 84 ASP A CA 1
ATOM 646 C C . ASP A 1 84 ? 24.121 -7.077 -30.512 1.00 97.94 84 ASP A C 1
ATOM 648 O O . ASP A 1 84 ? 22.985 -6.756 -30.171 1.00 97.94 84 ASP A O 1
ATOM 652 N N . ALA A 1 85 ? 24.943 -7.735 -29.686 1.00 97.81 85 ALA A N 1
ATOM 653 C CA . ALA A 1 85 ? 24.580 -8.052 -28.306 1.00 97.81 85 ALA A CA 1
ATOM 654 C C . ALA A 1 85 ? 24.355 -6.786 -27.462 1.00 97.81 85 ALA A C 1
ATOM 656 O O . ALA A 1 85 ? 23.347 -6.687 -26.768 1.00 97.81 85 ALA A O 1
ATOM 657 N N . ILE A 1 86 ? 25.242 -5.790 -27.572 1.00 97.56 86 ILE A N 1
ATOM 658 C CA . ILE A 1 86 ? 25.071 -4.499 -26.888 1.00 97.56 86 ILE A CA 1
ATOM 659 C C . ILE A 1 86 ? 23.806 -3.791 -27.381 1.00 97.56 86 ILE A C 1
ATOM 661 O O . ILE A 1 86 ? 23.054 -3.253 -26.574 1.00 97.56 86 ILE A O 1
ATOM 665 N N . LYS A 1 87 ? 23.555 -3.788 -28.696 1.00 95.88 87 LYS A N 1
ATOM 666 C CA . LYS A 1 87 ? 22.364 -3.165 -29.284 1.00 95.88 87 LYS A CA 1
ATOM 667 C C . LYS A 1 87 ? 21.077 -3.782 -28.726 1.00 95.88 87 LYS A C 1
ATOM 669 O O . LYS A 1 87 ? 20.216 -3.027 -28.289 1.00 95.88 87 LYS A O 1
ATOM 674 N N . ARG A 1 88 ? 21.000 -5.116 -28.650 1.00 96.06 88 ARG A N 1
ATOM 675 C CA . ARG A 1 88 ? 19.872 -5.817 -28.013 1.00 96.06 88 ARG A CA 1
ATOM 676 C C . ARG A 1 88 ? 19.704 -5.437 -26.542 1.00 96.06 88 ARG A C 1
ATOM 678 O O . ARG A 1 88 ? 18.586 -5.194 -26.115 1.00 96.06 88 ARG A O 1
ATOM 685 N N . GLY A 1 89 ? 20.799 -5.302 -25.789 1.00 96.69 89 GLY A N 1
ATOM 686 C CA . GLY A 1 89 ? 20.733 -4.849 -24.394 1.00 96.69 89 GLY A CA 1
ATOM 687 C C . GLY A 1 89 ? 20.119 -3.450 -24.236 1.00 96.69 89 GLY A C 1
ATOM 688 O O . GLY A 1 89 ? 19.370 -3.209 -23.296 1.00 96.69 89 GLY A O 1
ATOM 689 N N . TYR A 1 90 ? 20.373 -2.527 -25.172 1.00 95.06 90 TYR A N 1
ATOM 690 C CA . TYR A 1 90 ? 19.710 -1.213 -25.171 1.00 95.06 90 TYR A CA 1
ATOM 691 C C . TYR A 1 90 ? 18.217 -1.299 -25.504 1.00 95.06 90 TYR A C 1
ATOM 693 O O . TYR A 1 90 ? 17.430 -0.571 -24.905 1.00 95.06 90 TYR A O 1
ATOM 701 N N . GLU A 1 91 ? 17.833 -2.166 -26.444 1.00 92.75 91 GLU A N 1
ATOM 702 C CA . GLU A 1 91 ? 16.426 -2.407 -26.797 1.00 92.75 91 GLU A CA 1
ATOM 703 C C . GLU A 1 91 ? 15.657 -2.995 -25.598 1.00 92.75 91 GLU A C 1
ATOM 705 O O . GLU A 1 91 ? 14.556 -2.543 -25.288 1.00 92.75 91 GLU A O 1
ATOM 710 N N . GLU A 1 92 ? 16.274 -3.920 -24.857 1.00 94.56 92 GLU A N 1
ATOM 711 C CA . GLU A 1 92 ? 15.714 -4.490 -23.627 1.00 94.56 92 GLU A CA 1
ATOM 712 C C . GLU A 1 92 ? 15.567 -3.435 -22.522 1.00 94.56 92 GLU A C 1
ATOM 714 O O . GLU A 1 92 ? 14.474 -3.279 -21.976 1.00 94.56 92 GLU A O 1
ATOM 719 N N . LEU A 1 93 ? 16.613 -2.641 -22.250 1.00 94.50 93 LEU A N 1
ATOM 720 C CA . LEU A 1 93 ? 16.537 -1.533 -21.288 1.00 94.50 93 LEU A CA 1
ATOM 721 C C . LEU A 1 93 ? 15.401 -0.562 -21.624 1.00 94.50 93 LEU A C 1
ATOM 723 O O . LEU A 1 93 ? 14.667 -0.130 -20.737 1.00 94.50 93 LEU A O 1
ATOM 727 N N . GLN A 1 94 ? 15.222 -0.238 -22.904 1.00 91.88 94 GLN A N 1
ATOM 728 C CA . GLN A 1 94 ? 14.154 0.654 -23.338 1.00 91.88 94 GLN A CA 1
ATOM 729 C C . GLN A 1 94 ? 12.760 0.066 -23.072 1.00 91.88 94 GLN A C 1
ATOM 731 O O . GLN A 1 94 ? 11.836 0.822 -22.786 1.00 91.88 94 GLN A O 1
ATOM 736 N N . SER A 1 95 ? 12.621 -1.261 -23.141 1.00 91.81 95 SER A N 1
ATOM 737 C CA . SER A 1 95 ? 11.353 -1.962 -22.914 1.00 91.81 95 SER A CA 1
ATOM 738 C C . SER A 1 95 ? 10.952 -2.073 -21.439 1.00 91.81 95 SER A C 1
ATOM 740 O O . SER A 1 95 ? 9.762 -2.100 -21.140 1.00 91.81 95 SER A O 1
ATOM 742 N N . VAL A 1 96 ? 11.923 -2.120 -20.518 1.00 94.06 96 VAL A N 1
ATOM 743 C CA . VAL A 1 96 ? 11.663 -2.320 -19.078 1.00 94.06 96 VAL A CA 1
ATOM 744 C C . VAL A 1 96 ? 11.663 -1.027 -18.268 1.00 94.06 96 VAL A C 1
ATOM 746 O O . VAL A 1 96 ? 11.113 -1.000 -17.171 1.00 94.06 96 VAL A O 1
ATOM 749 N N . VAL A 1 97 ? 12.276 0.046 -18.778 1.00 94.31 97 VAL A N 1
ATOM 750 C CA . VAL A 1 97 ? 12.327 1.351 -18.105 1.00 94.31 97 VAL A CA 1
ATOM 751 C C . VAL A 1 97 ? 11.107 2.187 -18.520 1.00 94.31 97 VAL A C 1
ATOM 753 O O . VAL A 1 97 ? 11.053 2.640 -19.665 1.00 94.31 97 VAL A O 1
ATOM 756 N N . PRO A 1 98 ? 10.145 2.477 -17.620 1.00 91.81 98 PRO A N 1
ATOM 757 C CA . PRO A 1 98 ? 8.891 3.145 -17.990 1.00 91.81 98 PRO A CA 1
ATOM 758 C C . PRO A 1 98 ? 9.094 4.511 -18.657 1.00 91.81 98 PRO A C 1
ATOM 760 O O . PRO A 1 98 ? 8.482 4.815 -19.676 1.00 91.81 98 PRO A O 1
ATOM 763 N N . THR A 1 99 ? 10.043 5.304 -18.160 1.00 87.44 99 THR A N 1
ATOM 764 C CA . THR A 1 99 ? 10.341 6.647 -18.687 1.00 87.44 99 THR A CA 1
ATOM 765 C C . THR A 1 99 ? 11.001 6.630 -20.070 1.00 87.44 99 THR A C 1
ATOM 767 O O . THR A 1 99 ? 11.137 7.681 -20.707 1.00 87.44 99 THR A O 1
ATOM 770 N N . CYS A 1 100 ? 11.448 5.464 -20.544 1.00 86.00 100 CYS A N 1
ATOM 771 C CA . CYS A 1 100 ? 11.901 5.257 -21.917 1.00 86.00 100 CYS A CA 1
ATOM 772 C C . CYS A 1 100 ? 10.737 4.946 -22.874 1.00 86.00 100 CYS A C 1
ATOM 774 O O . CYS A 1 100 ? 10.861 5.209 -24.071 1.00 86.00 100 CYS A O 1
ATOM 776 N N . LEU A 1 101 ? 9.622 4.420 -22.355 1.00 81.62 101 LEU A N 1
ATOM 777 C CA . LEU A 1 101 ? 8.416 4.077 -23.116 1.00 81.62 101 LEU A CA 1
ATOM 778 C C . LEU A 1 101 ? 7.511 5.285 -23.381 1.00 81.62 101 LEU A C 1
ATOM 780 O O . LEU A 1 101 ? 6.741 5.260 -24.332 1.00 81.62 101 LEU A O 1
ATOM 784 N N . GLU A 1 102 ? 7.615 6.341 -22.572 1.00 77.94 102 GLU A N 1
ATOM 785 C CA . GLU A 1 102 ? 6.797 7.562 -22.681 1.00 77.94 102 GLU A CA 1
ATOM 786 C C . GLU A 1 102 ? 7.013 8.342 -23.993 1.00 77.94 102 GLU A C 1
ATOM 788 O O . GLU A 1 102 ? 6.138 9.094 -24.416 1.00 77.94 102 GLU A O 1
ATOM 793 N N . ALA A 1 103 ? 8.149 8.142 -24.672 1.00 67.88 103 ALA A N 1
ATOM 794 C CA . ALA A 1 103 ? 8.464 8.771 -25.958 1.00 67.88 103 ALA A CA 1
ATOM 795 C C . ALA A 1 103 ? 8.779 7.720 -27.044 1.00 67.88 103 ALA A C 1
ATOM 797 O O . ALA A 1 103 ? 9.897 7.682 -27.565 1.00 67.88 103 ALA A O 1
ATOM 798 N N . PRO A 1 104 ? 7.812 6.861 -27.422 1.00 63.81 104 PRO A N 1
ATOM 799 C CA . PRO A 1 104 ? 8.067 5.723 -28.306 1.00 63.81 104 PRO A CA 1
ATOM 800 C C . PRO A 1 104 ? 8.359 6.151 -29.754 1.00 63.81 104 PRO A C 1
ATOM 802 O O . PRO A 1 104 ? 8.972 5.406 -30.515 1.00 63.81 104 PRO A O 1
ATOM 805 N N . SER A 1 105 ? 7.954 7.365 -30.143 1.00 61.75 105 SER A N 1
ATOM 806 C CA . SER A 1 105 ? 8.188 7.936 -31.475 1.00 61.75 105 SER A CA 1
ATOM 807 C C . SER A 1 105 ? 9.569 8.580 -31.640 1.00 61.75 105 SER A C 1
ATOM 809 O O . SER A 1 105 ? 9.967 8.888 -32.765 1.00 61.75 105 SER A O 1
ATOM 811 N N . GLN A 1 106 ? 10.327 8.767 -30.553 1.00 69.75 106 GLN A N 1
ATOM 812 C CA . GLN A 1 106 ? 11.627 9.429 -30.579 1.00 69.75 106 GLN A CA 1
ATOM 813 C C . GLN A 1 106 ? 12.733 8.418 -30.265 1.00 69.75 106 GLN A C 1
ATOM 815 O O . GLN A 1 106 ? 12.765 7.813 -29.197 1.00 69.75 106 GLN A O 1
ATOM 820 N N . LYS A 1 107 ? 13.675 8.229 -31.199 1.00 81.31 107 LYS A N 1
ATOM 821 C CA . LYS A 1 107 ? 14.856 7.386 -30.962 1.00 81.31 107 LYS A CA 1
ATOM 822 C C . LYS A 1 107 ? 15.693 8.005 -29.840 1.00 81.31 107 LYS A C 1
ATOM 824 O O . LYS A 1 107 ? 16.438 8.955 -30.075 1.00 81.31 107 LYS A O 1
ATOM 829 N N . LEU A 1 108 ? 15.551 7.478 -28.625 1.00 86.00 108 LEU A N 1
ATOM 830 C CA . LEU A 1 108 ? 16.324 7.916 -27.469 1.00 86.00 108 LEU A CA 1
ATOM 831 C C . LEU A 1 108 ? 17.813 7.639 -27.699 1.00 86.00 108 LEU A C 1
ATOM 833 O O . LEU A 1 108 ? 18.205 6.599 -28.234 1.00 86.00 108 LEU A O 1
ATOM 837 N N . SER A 1 109 ? 18.661 8.585 -27.294 1.00 92.44 109 SER A N 1
ATOM 838 C CA . SER A 1 109 ? 20.106 8.385 -27.361 1.00 92.44 109 SER A CA 1
ATOM 839 C C . SER A 1 109 ? 20.543 7.314 -26.355 1.00 92.44 109 SER A C 1
ATOM 841 O O . SER A 1 109 ? 19.918 7.143 -25.307 1.00 92.44 109 SER A O 1
ATOM 843 N N . LYS A 1 110 ? 21.662 6.631 -26.625 1.00 93.00 110 LYS A N 1
ATOM 844 C CA . LYS A 1 110 ? 22.244 5.660 -25.680 1.00 93.00 110 LYS A CA 1
ATOM 845 C C . LYS A 1 110 ? 22.491 6.285 -24.302 1.00 93.00 110 LYS A C 1
ATOM 847 O O . LYS A 1 110 ? 22.166 5.672 -23.295 1.00 93.00 110 LYS A O 1
ATOM 852 N N . ALA A 1 111 ? 22.995 7.521 -24.264 1.00 94.81 111 ALA A N 1
ATOM 853 C CA . ALA A 1 111 ? 23.210 8.256 -23.018 1.00 94.81 111 ALA A CA 1
ATOM 854 C C . ALA A 1 111 ? 21.892 8.507 -22.265 1.00 94.81 111 ALA A C 1
ATOM 856 O O . ALA A 1 111 ? 21.829 8.308 -21.056 1.00 94.81 111 ALA A O 1
ATOM 857 N N . SER A 1 112 ? 20.823 8.869 -22.982 1.00 93.44 112 SER A N 1
ATOM 858 C CA . SER A 1 112 ? 19.496 9.078 -22.392 1.00 93.44 112 SER A CA 1
ATOM 859 C C . SER A 1 112 ? 18.911 7.792 -21.808 1.00 93.44 112 SER A C 1
ATOM 861 O O . SER A 1 112 ? 18.347 7.838 -20.720 1.00 93.44 112 SER A O 1
ATOM 863 N N . ILE A 1 113 ? 19.055 6.655 -22.500 1.00 94.12 113 ILE A N 1
ATOM 864 C CA . ILE A 1 113 ? 18.586 5.351 -22.001 1.00 94.12 113 ILE A CA 1
ATOM 865 C C . ILE A 1 113 ? 19.324 4.990 -20.710 1.00 94.12 113 ILE A C 1
ATOM 867 O O . ILE A 1 113 ? 18.684 4.624 -19.727 1.00 94.12 113 ILE A O 1
ATOM 871 N N . LEU A 1 114 ? 20.652 5.142 -20.680 1.00 96.62 114 LEU A N 1
ATOM 872 C CA . LEU A 1 114 ? 21.444 4.864 -19.480 1.00 96.62 114 LEU A CA 1
ATOM 873 C C . LEU A 1 114 ? 21.037 5.762 -18.307 1.00 96.62 114 LEU A C 1
ATOM 875 O O . LEU A 1 114 ? 20.827 5.249 -17.213 1.00 96.62 114 LEU A O 1
ATOM 879 N N . GLN A 1 115 ? 20.867 7.068 -18.533 1.00 96.06 115 GLN A N 1
ATOM 880 C CA . GLN A 1 115 ? 20.467 7.992 -17.469 1.00 96.06 115 GLN A CA 1
ATOM 881 C C . GLN A 1 115 ? 19.085 7.642 -16.908 1.00 96.06 115 GLN A C 1
ATOM 883 O O . GLN A 1 115 ? 18.944 7.448 -15.706 1.00 96.06 115 GLN A O 1
ATOM 888 N N . LYS A 1 116 ? 18.089 7.451 -17.783 1.0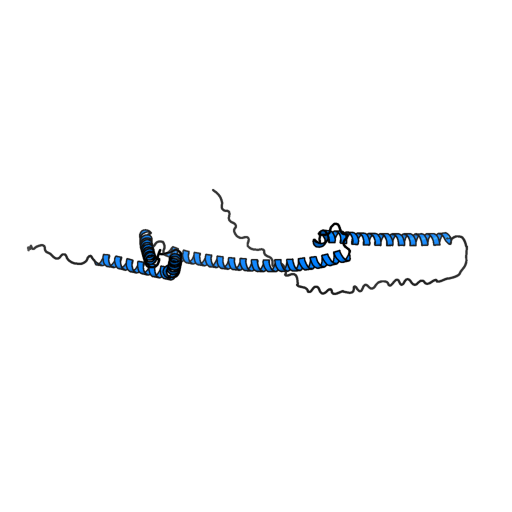0 95.00 116 LYS A N 1
ATOM 889 C CA . LYS A 1 116 ? 16.736 7.038 -17.379 1.00 95.00 116 LYS A CA 1
ATOM 890 C C . LYS A 1 116 ? 16.737 5.707 -16.623 1.00 95.00 116 LYS A C 1
ATOM 892 O O . LYS A 1 116 ? 15.956 5.529 -15.695 1.00 95.00 116 LYS A O 1
ATOM 897 N N . THR A 1 117 ? 17.626 4.784 -16.997 1.00 96.69 117 THR A N 1
ATOM 898 C CA . THR A 1 117 ? 17.803 3.505 -16.294 1.00 96.69 117 THR A CA 1
ATOM 899 C C . THR A 1 117 ? 18.367 3.717 -14.888 1.00 96.69 117 THR A C 1
ATOM 901 O O . THR A 1 117 ? 17.867 3.113 -13.944 1.00 96.69 117 THR A O 1
ATOM 904 N N . ILE A 1 118 ? 19.375 4.580 -14.724 1.00 97.44 118 ILE A N 1
ATOM 905 C CA . ILE A 1 118 ? 19.948 4.912 -13.409 1.00 97.44 118 ILE A CA 1
ATOM 906 C C . ILE A 1 118 ? 18.874 5.516 -12.504 1.00 97.44 118 ILE A C 1
ATOM 908 O O . ILE A 1 118 ? 18.700 5.054 -11.376 1.00 97.44 118 ILE A O 1
ATOM 912 N N . ASP A 1 119 ? 18.122 6.489 -13.018 1.00 96.81 119 ASP A N 1
ATOM 913 C CA . ASP A 1 119 ? 17.052 7.152 -12.273 1.00 96.81 119 ASP A CA 1
ATOM 914 C C . ASP A 1 119 ? 15.975 6.137 -11.850 1.00 96.81 119 ASP A C 1
ATOM 916 O O . ASP A 1 119 ? 15.511 6.141 -10.709 1.00 96.81 119 ASP A O 1
ATOM 920 N N . TYR A 1 120 ? 15.621 5.202 -12.740 1.00 97.56 120 TYR A N 1
ATOM 921 C CA . TYR A 1 120 ? 14.640 4.162 -12.439 1.00 97.56 120 TYR A CA 1
ATOM 922 C C . TYR A 1 120 ? 15.142 3.145 -11.405 1.00 97.56 120 TYR A C 1
ATOM 924 O O . TYR A 1 120 ? 14.388 2.763 -10.513 1.00 97.56 120 TYR A O 1
ATOM 932 N N . ILE A 1 121 ? 16.418 2.746 -11.452 1.00 97.94 121 ILE A N 1
ATOM 933 C CA . ILE A 1 121 ? 17.019 1.889 -10.419 1.00 97.94 121 ILE A CA 1
ATOM 934 C C . ILE A 1 121 ? 16.981 2.592 -9.058 1.00 97.94 121 ILE A C 1
ATOM 936 O O . ILE A 1 121 ? 16.575 1.980 -8.071 1.00 97.94 121 ILE A O 1
ATOM 940 N N . GLN A 1 122 ? 17.355 3.873 -8.993 1.00 98.25 122 GLN A N 1
ATOM 941 C CA . GLN A 1 122 ? 17.297 4.651 -7.751 1.00 98.25 122 GLN A CA 1
ATOM 942 C C . GLN A 1 122 ? 15.866 4.745 -7.212 1.00 98.25 122 GLN A C 1
ATOM 944 O O . GLN A 1 122 ? 15.638 4.528 -6.019 1.00 98.25 122 GLN A O 1
ATOM 949 N N . PHE A 1 123 ? 14.897 4.988 -8.097 1.00 97.50 123 PHE A N 1
ATOM 950 C CA . PHE A 1 123 ? 13.479 4.977 -7.756 1.00 97.50 123 PHE A CA 1
ATOM 951 C C . PHE A 1 123 ? 13.034 3.622 -7.187 1.00 97.50 123 PHE A C 1
ATOM 953 O O . PHE A 1 123 ? 12.419 3.578 -6.122 1.00 97.50 123 PHE A O 1
ATOM 960 N N . LEU A 1 124 ? 13.385 2.510 -7.841 1.00 98.12 124 LEU A N 1
ATOM 961 C CA . LEU A 1 124 ? 13.052 1.163 -7.370 1.00 98.12 124 LEU A CA 1
ATOM 962 C C . LEU A 1 124 ? 13.706 0.846 -6.022 1.00 98.12 124 LEU A C 1
ATOM 964 O O . LEU A 1 124 ? 13.064 0.251 -5.161 1.00 98.12 124 LEU A O 1
ATOM 968 N N . MET A 1 125 ? 14.953 1.269 -5.798 1.00 98.31 125 MET A N 1
ATOM 969 C CA . MET A 1 125 ? 15.627 1.108 -4.506 1.00 98.31 125 MET A CA 1
ATOM 970 C C . MET A 1 125 ? 14.903 1.872 -3.394 1.00 98.31 125 MET A C 1
ATOM 972 O O . MET A 1 125 ? 14.702 1.330 -2.306 1.00 98.31 125 MET A O 1
ATOM 976 N N . GLN A 1 126 ? 14.479 3.110 -3.661 1.00 98.12 126 GLN A N 1
ATOM 977 C CA . GLN A 1 126 ? 13.717 3.905 -2.700 1.00 98.12 126 GLN A CA 1
ATOM 978 C C . GLN A 1 126 ? 12.335 3.296 -2.433 1.00 98.12 126 GLN A C 1
ATOM 980 O O . GLN A 1 126 ? 11.916 3.213 -1.278 1.00 98.12 126 GLN A O 1
ATOM 985 N N . GLN A 1 127 ? 11.644 2.834 -3.478 1.00 98.06 127 GLN A N 1
ATOM 986 C CA . GLN A 1 127 ? 10.341 2.183 -3.357 1.00 98.06 127 GLN A CA 1
ATOM 987 C C . GLN A 1 127 ? 10.441 0.877 -2.561 1.00 98.06 127 GLN A C 1
ATOM 989 O O . GLN A 1 127 ? 9.650 0.671 -1.643 1.00 98.06 127 GLN A O 1
ATOM 994 N N . LYS A 1 128 ? 11.443 0.040 -2.853 1.00 98.31 128 LYS A N 1
ATOM 995 C CA . LYS A 1 128 ? 11.722 -1.190 -2.107 1.00 98.31 128 LYS A CA 1
ATOM 996 C C . LYS A 1 128 ? 11.973 -0.892 -0.630 1.00 98.31 128 LYS A C 1
ATOM 998 O O . LYS A 1 128 ? 11.336 -1.502 0.221 1.00 98.31 128 LYS A O 1
ATOM 1003 N N . LYS A 1 129 ? 12.834 0.086 -0.324 1.00 98.25 129 LYS A N 1
ATOM 1004 C CA . LYS A 1 129 ? 13.117 0.493 1.060 1.00 98.25 129 LYS A CA 1
ATOM 1005 C C . LYS A 1 129 ? 11.845 0.925 1.797 1.00 98.25 129 LYS A C 1
ATOM 1007 O O . LYS A 1 129 ? 11.643 0.535 2.940 1.00 98.25 129 LYS A O 1
ATOM 1012 N N . LYS A 1 130 ? 10.987 1.713 1.141 1.00 98.31 130 LYS A N 1
ATOM 1013 C CA . LYS A 1 130 ? 9.710 2.147 1.719 1.00 98.31 130 LYS A CA 1
ATOM 1014 C C . LYS A 1 130 ? 8.785 0.959 2.005 1.00 98.31 130 LYS A C 1
ATOM 1016 O O . LYS A 1 130 ? 8.233 0.871 3.092 1.00 98.31 130 LYS A O 1
ATOM 1021 N N . GLN A 1 131 ? 8.652 0.030 1.058 1.00 98.25 131 GLN A N 1
ATOM 1022 C CA . GLN A 1 131 ? 7.834 -1.174 1.241 1.00 98.25 131 GLN A CA 1
ATOM 1023 C C . GLN A 1 131 ? 8.350 -2.064 2.378 1.00 98.25 131 GLN A C 1
ATOM 1025 O O . GLN A 1 131 ? 7.552 -2.617 3.129 1.00 98.25 131 GLN A O 1
ATOM 1030 N N . GLU A 1 132 ? 9.670 -2.196 2.524 1.00 98.38 132 GLU A N 1
ATOM 1031 C CA . GLU A 1 132 ? 10.284 -2.937 3.631 1.00 98.38 132 GLU A CA 1
ATOM 1032 C C . GLU A 1 132 ? 9.980 -2.283 4.988 1.00 98.38 132 GLU A C 1
ATOM 1034 O O . GLU A 1 132 ? 9.629 -2.982 5.937 1.00 98.38 132 GLU A O 1
ATOM 1039 N N . GLU A 1 133 ? 10.047 -0.952 5.078 1.00 98.31 133 GLU A N 1
ATOM 1040 C CA . GLU A 1 133 ? 9.688 -0.205 6.291 1.00 98.31 133 GLU A CA 1
ATOM 1041 C C . GLU A 1 133 ? 8.201 -0.360 6.649 1.00 98.31 133 GLU A C 1
ATOM 1043 O O . GLU A 1 133 ? 7.871 -0.679 7.794 1.00 98.31 133 GLU A O 1
ATOM 1048 N N . ASP A 1 134 ? 7.308 -0.203 5.668 1.00 98.25 134 ASP A N 1
ATOM 1049 C CA . ASP A 1 134 ? 5.864 -0.378 5.850 1.00 98.25 134 ASP A CA 1
ATOM 1050 C C . ASP A 1 134 ? 5.534 -1.811 6.306 1.00 98.25 134 ASP A C 1
ATOM 1052 O O . ASP A 1 134 ? 4.725 -2.017 7.215 1.00 98.25 134 ASP A O 1
ATOM 1056 N N . HIS A 1 135 ? 6.204 -2.811 5.729 1.00 98.31 135 HIS A N 1
ATOM 1057 C CA . HIS A 1 135 ? 6.028 -4.210 6.107 1.00 98.31 135 HIS A CA 1
ATOM 1058 C C . HIS A 1 135 ? 6.490 -4.488 7.546 1.00 98.31 135 HIS A C 1
ATOM 1060 O O . HIS A 1 135 ? 5.771 -5.142 8.305 1.00 98.31 135 HIS A O 1
ATOM 1066 N N . GLU A 1 136 ? 7.648 -3.964 7.956 1.00 98.38 136 GLU A N 1
ATOM 1067 C CA . GLU A 1 136 ? 8.133 -4.095 9.335 1.00 98.38 136 GLU A CA 1
ATOM 1068 C C . GLU A 1 136 ? 7.207 -3.397 10.341 1.00 98.38 136 GLU A C 1
ATOM 1070 O O . GLU A 1 136 ? 6.951 -3.928 11.426 1.00 98.38 136 GLU A O 1
ATOM 1075 N N . ASN A 1 137 ? 6.648 -2.240 9.984 1.00 98.38 137 ASN A N 1
ATOM 1076 C CA . ASN A 1 137 ? 5.671 -1.542 10.820 1.00 98.38 137 ASN A CA 1
ATOM 1077 C C . ASN A 1 137 ? 4.378 -2.351 10.975 1.00 98.38 137 ASN A C 1
ATOM 1079 O O . ASN A 1 137 ? 3.931 -2.576 12.103 1.00 98.38 137 ASN A O 1
ATOM 1083 N N . LEU A 1 138 ? 3.833 -2.876 9.877 1.00 98.50 138 LEU A N 1
ATOM 1084 C CA . LEU A 1 138 ? 2.624 -3.699 9.913 1.00 98.50 138 LEU A CA 1
ATOM 1085 C C . LEU A 1 138 ? 2.837 -4.987 10.723 1.00 98.50 138 LEU A C 1
ATOM 1087 O O . LEU A 1 138 ? 1.975 -5.409 11.493 1.00 98.50 138 LEU A O 1
ATOM 1091 N N . LYS A 1 139 ? 4.019 -5.601 10.620 1.00 98.50 139 LYS A N 1
ATOM 1092 C CA . LYS A 1 139 ? 4.385 -6.784 11.410 1.00 98.50 139 LYS A CA 1
ATOM 1093 C C . LYS A 1 139 ? 4.426 -6.490 12.913 1.00 98.50 139 LYS A C 1
ATOM 1095 O O . LYS A 1 139 ? 3.966 -7.316 13.712 1.00 98.50 139 LYS A O 1
ATOM 1100 N N . LYS A 1 140 ? 4.943 -5.323 13.312 1.00 98.25 140 LYS A N 1
ATOM 1101 C CA . LYS A 1 140 ? 4.911 -4.865 14.712 1.00 98.25 140 LYS A CA 1
ATOM 1102 C C . LYS A 1 140 ? 3.476 -4.654 15.188 1.00 98.25 140 LYS A C 1
ATOM 1104 O O . LYS A 1 140 ? 3.136 -5.132 16.268 1.00 98.25 140 LYS A O 1
ATOM 1109 N N . GLU A 1 141 ? 2.629 -4.023 14.378 1.00 98.12 141 GLU A N 1
ATOM 1110 C CA . GLU A 1 141 ? 1.216 -3.797 14.703 1.00 98.12 141 GLU A CA 1
ATOM 1111 C C . GLU A 1 141 ? 0.457 -5.114 14.896 1.00 98.12 141 GLU A C 1
ATOM 1113 O O . GLU A 1 141 ? -0.180 -5.319 15.927 1.00 98.12 141 GLU A O 1
ATOM 1118 N N . VAL A 1 142 ? 0.604 -6.062 13.967 1.00 98.44 142 VAL A N 1
ATOM 1119 C CA . VAL A 1 142 ? 0.005 -7.400 14.087 1.00 98.44 142 VAL A CA 1
ATOM 1120 C C . VAL A 1 142 ? 0.464 -8.097 15.368 1.00 98.44 142 VAL A C 1
ATOM 1122 O O . VAL A 1 142 ? -0.334 -8.750 16.040 1.00 98.44 142 VAL A O 1
ATOM 1125 N N . THR A 1 143 ? 1.740 -7.965 15.727 1.00 98.12 143 THR A N 1
ATOM 1126 C CA . THR A 1 143 ? 2.274 -8.550 16.963 1.00 98.12 143 THR A CA 1
ATOM 1127 C C . THR A 1 143 ? 1.646 -7.902 18.198 1.00 98.12 143 THR A C 1
ATOM 1129 O O . THR A 1 143 ? 1.196 -8.614 19.093 1.00 98.12 143 THR A O 1
ATOM 1132 N N . ALA A 1 144 ? 1.536 -6.572 18.227 1.00 98.19 144 ALA A N 1
ATOM 1133 C CA . ALA A 1 144 ? 0.883 -5.846 19.313 1.00 98.19 144 ALA A CA 1
ATOM 1134 C C . ALA A 1 144 ? -0.602 -6.225 19.449 1.00 98.19 144 ALA A C 1
ATOM 1136 O O . ALA A 1 144 ? -1.058 -6.544 20.546 1.00 98.19 144 ALA A O 1
ATOM 1137 N N . LEU A 1 145 ? -1.340 -6.285 18.335 1.00 98.06 145 LEU A N 1
ATOM 1138 C CA . LEU A 1 145 ? -2.741 -6.717 18.304 1.00 98.06 145 LEU A CA 1
ATOM 1139 C C . LEU A 1 145 ? -2.909 -8.148 18.830 1.00 98.06 145 LEU A C 1
ATOM 1141 O O . LEU A 1 145 ? -3.826 -8.415 19.606 1.00 98.06 145 LEU A O 1
ATOM 1145 N N . LYS A 1 146 ? -2.012 -9.071 18.458 1.00 97.56 146 LYS A N 1
ATOM 1146 C CA . LYS A 1 146 ? -2.021 -10.450 18.973 1.00 97.56 146 LYS A CA 1
ATOM 1147 C C . LYS A 1 146 ? -1.790 -10.504 20.482 1.00 97.56 146 LYS A C 1
ATOM 1149 O O . LYS A 1 146 ? -2.484 -11.256 21.164 1.00 97.56 146 LYS A O 1
ATOM 1154 N N . ILE A 1 147 ? -0.860 -9.700 21.003 1.00 97.75 147 ILE A N 1
ATOM 1155 C CA . ILE A 1 147 ? -0.612 -9.595 22.448 1.00 97.75 147 ILE A CA 1
ATOM 1156 C C . ILE A 1 147 ? -1.866 -9.075 23.157 1.00 97.75 147 ILE A C 1
ATOM 1158 O O . ILE A 1 147 ? -2.335 -9.717 24.093 1.00 97.75 147 ILE A O 1
ATOM 1162 N N . MET A 1 148 ? -2.455 -7.974 22.679 1.00 97.19 148 MET A N 1
ATOM 1163 C CA . MET A 1 148 ? -3.669 -7.406 23.276 1.00 97.19 148 MET A CA 1
ATOM 1164 C C . MET A 1 148 ? -4.831 -8.399 23.254 1.00 97.19 148 MET A C 1
ATOM 1166 O O . MET A 1 148 ? -5.476 -8.611 24.278 1.00 97.19 148 MET A O 1
ATOM 1170 N N . LYS A 1 149 ? -5.069 -9.069 22.119 1.00 96.00 149 LYS A N 1
ATOM 1171 C CA . LYS A 1 149 ? -6.085 -10.124 22.013 1.00 96.00 149 LYS A CA 1
ATOM 1172 C C . LYS A 1 149 ? -5.857 -11.214 23.064 1.00 96.00 149 LYS A C 1
ATOM 1174 O O . LYS A 1 149 ? -6.785 -11.552 23.792 1.00 96.00 149 LYS A O 1
ATOM 1179 N N . SER A 1 150 ? -4.627 -11.719 23.180 1.00 95.94 150 SER A N 1
ATOM 1180 C CA . SER A 1 150 ? -4.287 -12.741 24.174 1.00 95.94 150 SER A CA 1
ATOM 1181 C C . SER A 1 150 ? -4.538 -12.260 25.607 1.00 95.94 150 SER A C 1
ATOM 1183 O O . SER A 1 150 ? -4.982 -13.049 26.439 1.00 95.94 150 SER A O 1
ATOM 1185 N N . GLN A 1 151 ? -4.264 -10.990 25.912 1.00 94.50 151 GLN A N 1
ATOM 1186 C CA . GLN A 1 151 ? -4.533 -10.413 27.232 1.00 94.50 151 GLN A CA 1
ATOM 1187 C C . GLN A 1 151 ? -6.038 -10.345 27.520 1.00 94.50 151 GLN A C 1
ATOM 1189 O O . GLN A 1 151 ? -6.475 -10.768 28.591 1.00 94.50 151 GLN A O 1
ATOM 1194 N N . TYR A 1 152 ? -6.848 -9.890 26.559 1.00 93.44 152 TYR A N 1
ATOM 1195 C CA . TYR A 1 152 ? -8.304 -9.865 26.712 1.00 93.44 152 TYR A CA 1
ATOM 1196 C C . TYR A 1 152 ? -8.892 -11.269 26.874 1.00 93.44 152 TYR A C 1
ATOM 1198 O O . TYR A 1 152 ? -9.726 -11.484 27.751 1.00 93.44 152 TYR A O 1
ATOM 1206 N N . GLU A 1 153 ? -8.428 -12.249 26.098 1.00 93.06 153 GLU A N 1
ATOM 1207 C CA . GLU A 1 153 ? -8.864 -13.643 26.236 1.00 93.06 153 GLU A CA 1
ATOM 1208 C C . GLU A 1 153 ? -8.534 -14.217 27.623 1.00 93.06 153 GLU A C 1
ATOM 1210 O O . GLU A 1 153 ? -9.354 -14.923 28.213 1.00 93.06 153 GLU A O 1
ATOM 1215 N N . GLN A 1 154 ? -7.363 -13.890 28.181 1.00 92.06 154 GLN A N 1
ATOM 1216 C CA . GLN A 1 154 ? -6.994 -14.283 29.545 1.00 92.06 154 GLN A CA 1
ATOM 1217 C C . GLN A 1 154 ? -7.885 -13.620 30.604 1.00 92.06 154 GLN A C 1
ATOM 1219 O O . GLN A 1 154 ? -8.329 -14.296 31.538 1.00 92.06 154 GLN A O 1
ATOM 1224 N N . MET A 1 155 ? -8.187 -12.326 30.460 1.00 88.56 155 MET A N 1
ATOM 1225 C CA . MET A 1 155 ? -9.099 -11.618 31.365 1.00 88.56 155 MET A CA 1
ATOM 1226 C C . MET A 1 155 ? -10.505 -12.220 31.329 1.00 88.56 155 MET A C 1
ATOM 1228 O O . MET A 1 155 ? -11.078 -12.486 32.383 1.00 88.56 155 MET A O 1
ATOM 1232 N N . VAL A 1 156 ? -11.037 -12.498 30.135 1.00 87.94 156 VAL A N 1
ATOM 1233 C CA . VAL A 1 156 ? -12.359 -13.120 29.968 1.00 87.94 156 VAL A CA 1
ATOM 1234 C C . VAL A 1 156 ? -12.401 -14.485 30.646 1.00 87.94 156 VAL A C 1
ATOM 1236 O O . VAL A 1 156 ? -13.293 -14.714 31.459 1.00 87.94 156 VAL A O 1
ATOM 1239 N N . LYS A 1 157 ? -11.415 -15.360 30.400 1.00 85.19 157 LYS A N 1
ATOM 1240 C CA . LYS A 1 157 ? -11.326 -16.674 31.067 1.00 85.19 157 LYS A CA 1
ATOM 1241 C C . LYS A 1 157 ? -11.269 -16.547 32.592 1.00 85.19 157 LYS A C 1
ATOM 1243 O O . LYS A 1 157 ? -11.928 -17.308 33.295 1.00 85.19 157 LYS A O 1
ATOM 1248 N N . SER A 1 158 ? -10.523 -15.571 33.108 1.00 75.00 158 SER A N 1
ATOM 1249 C CA . SER A 1 158 ? -10.406 -15.325 34.552 1.00 75.00 158 SER A CA 1
ATOM 1250 C C . SER A 1 158 ? -11.738 -14.875 35.162 1.00 75.00 158 SER A C 1
ATOM 1252 O O . SER A 1 158 ? -12.164 -15.416 36.182 1.00 75.00 158 SER A O 1
ATOM 1254 N N . CYS A 1 159 ? -12.448 -13.956 34.499 1.00 73.62 159 CYS A N 1
ATOM 1255 C CA . CYS A 1 159 ? -13.799 -13.561 34.889 1.00 73.62 159 CYS A CA 1
ATOM 1256 C C . CYS A 1 159 ? -14.762 -14.756 34.829 1.00 73.62 159 CYS A C 1
ATOM 1258 O O . CYS A 1 159 ? -15.503 -15.005 35.774 1.00 73.62 159 CYS A O 1
ATOM 1260 N N . GLN A 1 160 ? -14.732 -15.549 33.761 1.00 68.50 160 GLN A N 1
ATOM 1261 C CA . GLN A 1 160 ? -15.629 -16.690 33.574 1.00 68.50 160 GLN A CA 1
ATOM 1262 C C . GLN A 1 160 ? -15.414 -17.784 34.635 1.00 68.50 160 GLN A C 1
ATOM 1264 O O . GLN A 1 160 ? -16.387 -18.303 35.181 1.00 68.50 160 GLN A O 1
ATOM 1269 N N . ASN A 1 161 ? -14.160 -18.049 35.016 1.00 61.09 161 ASN A N 1
ATOM 1270 C CA . ASN A 1 161 ? -13.830 -18.930 36.140 1.00 61.09 161 ASN A CA 1
ATOM 1271 C C . ASN A 1 161 ? -14.370 -18.394 37.478 1.00 61.09 161 ASN A C 1
ATOM 1273 O O . ASN A 1 161 ? -14.854 -19.176 38.296 1.00 61.09 161 ASN A O 1
ATOM 1277 N N . SER A 1 162 ? -14.347 -17.071 37.691 1.00 60.44 162 SER A N 1
ATOM 1278 C CA . SER A 1 162 ? -14.964 -16.459 38.877 1.00 60.44 162 SER A CA 1
ATOM 1279 C C . SER A 1 162 ? -16.499 -16.538 38.866 1.00 60.44 162 SER A C 1
ATOM 1281 O O . SER A 1 162 ? -17.102 -16.746 39.916 1.00 60.44 162 SER A O 1
ATOM 1283 N N . TYR A 1 163 ? -17.141 -16.481 37.691 1.00 54.03 163 TYR A N 1
ATOM 1284 C CA . TYR A 1 163 ? -18.594 -16.648 37.557 1.00 54.03 163 TYR A CA 1
ATOM 1285 C C . TYR A 1 163 ? -19.057 -18.101 37.737 1.00 54.03 163 TYR A C 1
ATOM 1287 O O . TYR A 1 163 ? -20.130 -18.316 38.299 1.00 54.03 163 TYR A O 1
ATOM 1295 N N . GLN A 1 164 ? -18.266 -19.106 37.338 1.00 51.19 164 GLN A N 1
ATOM 1296 C CA . GLN A 1 164 ? -18.636 -20.514 37.554 1.00 51.19 164 GLN A CA 1
ATOM 1297 C C . GLN A 1 164 ? -18.723 -20.905 39.038 1.00 51.19 164 GLN A C 1
ATOM 1299 O O . GLN A 1 164 ? -19.488 -21.801 39.372 1.00 51.19 164 GLN A O 1
ATOM 1304 N N . HIS A 1 165 ? -18.020 -20.213 39.939 1.00 52.50 165 HIS A N 1
ATOM 1305 C CA . HIS A 1 165 ? -18.142 -20.457 41.384 1.00 52.50 165 HIS A CA 1
ATOM 1306 C C . HIS A 1 165 ? -19.337 -19.734 42.047 1.00 52.50 165 HIS A C 1
ATOM 1308 O O . HIS A 1 165 ? -19.625 -19.992 43.215 1.00 52.50 165 HIS A O 1
ATOM 1314 N N . GLY A 1 166 ? -20.042 -18.840 41.336 1.00 52.62 166 GLY A N 1
ATOM 1315 C CA . GLY A 1 166 ? -21.155 -18.045 41.885 1.00 52.62 166 GLY A CA 1
ATOM 1316 C C . GLY A 1 166 ? -22.499 -18.177 41.158 1.00 52.62 166 GLY A C 1
ATOM 1317 O O . GLY A 1 166 ? -23.525 -17.793 41.717 1.00 52.62 166 GLY A O 1
ATOM 1318 N N . ALA A 1 167 ? -22.528 -18.709 39.930 1.00 50.50 167 ALA A N 1
ATOM 1319 C CA . ALA A 1 167 ? -23.734 -18.751 39.097 1.00 50.50 167 ALA A CA 1
ATOM 1320 C C . ALA A 1 167 ? -24.872 -19.617 39.671 1.00 50.50 167 ALA A C 1
ATOM 1322 O O . ALA A 1 167 ? -26.036 -19.296 39.422 1.00 50.50 167 ALA A O 1
ATOM 1323 N N . ASP A 1 168 ? -24.535 -20.632 40.473 1.00 53.34 168 ASP A N 1
ATOM 1324 C CA . ASP A 1 168 ? -25.483 -21.574 41.088 1.00 53.34 168 ASP A CA 1
ATOM 1325 C C . ASP A 1 168 ? -26.051 -21.116 42.443 1.00 53.34 168 ASP A C 1
ATOM 1327 O O . ASP A 1 168 ? -26.873 -21.816 43.027 1.00 53.34 168 ASP A O 1
ATOM 1331 N N . GLN A 1 169 ? -25.642 -19.952 42.968 1.00 59.75 169 GLN A N 1
ATOM 1332 C CA . GLN A 1 169 ? -26.037 -19.527 44.322 1.00 59.75 169 GLN A CA 1
ATOM 1333 C C . GLN A 1 169 ? -27.174 -18.495 44.376 1.00 59.75 169 GLN A C 1
ATOM 1335 O O . GLN A 1 169 ? -27.643 -18.185 45.467 1.00 59.75 169 GLN A O 1
ATOM 1340 N N . VAL A 1 170 ? -27.627 -17.958 43.237 1.00 66.94 170 VAL A N 1
ATOM 1341 C CA . VAL A 1 170 ? -28.663 -16.906 43.186 1.00 66.94 170 VAL A CA 1
ATOM 1342 C C . VAL A 1 170 ? -29.662 -17.213 42.074 1.00 66.94 170 VAL A C 1
ATOM 1344 O O . VAL A 1 170 ? -29.266 -17.434 40.922 1.00 66.94 170 VAL A O 1
ATOM 1347 N N . THR A 1 171 ? -30.952 -17.213 42.414 1.00 77.44 171 THR A N 1
ATOM 1348 C CA . THR A 1 171 ? -32.050 -17.494 41.475 1.00 77.44 171 THR A CA 1
ATOM 1349 C C . THR A 1 171 ? -32.145 -16.419 40.385 1.00 77.44 171 THR A C 1
ATOM 1351 O O . THR A 1 171 ? -31.668 -15.292 40.545 1.00 77.44 171 THR A O 1
ATOM 1354 N N . ASN A 1 172 ? -32.739 -16.750 39.234 1.00 77.44 172 ASN A N 1
ATOM 1355 C CA . ASN A 1 172 ? -32.912 -15.772 38.153 1.00 77.44 172 ASN A CA 1
ATOM 1356 C C . ASN A 1 172 ? -33.864 -14.640 38.562 1.00 77.44 172 ASN A C 1
ATOM 1358 O O . ASN A 1 172 ? -33.676 -13.503 38.138 1.00 77.44 172 ASN A O 1
ATOM 1362 N N . GLU A 1 173 ? -34.826 -14.933 39.430 1.00 79.00 173 GLU A N 1
ATOM 1363 C CA . GLU A 1 173 ? -35.765 -13.980 40.011 1.00 79.00 173 GLU A CA 1
ATOM 1364 C C . GLU A 1 173 ? -35.046 -12.914 40.849 1.00 79.00 173 GLU A C 1
ATOM 1366 O O . GLU A 1 173 ? -35.308 -11.723 40.687 1.00 79.00 173 GLU A O 1
ATOM 1371 N N . GLU A 1 174 ? -34.082 -13.306 41.685 1.00 77.56 174 GLU A N 1
ATOM 1372 C CA . GLU A 1 174 ? -33.274 -12.365 42.475 1.00 77.56 174 GLU A CA 1
ATOM 1373 C C . GLU A 1 174 ? -32.363 -11.508 41.586 1.00 77.56 174 GLU A C 1
ATOM 1375 O O . GLU A 1 174 ? -32.223 -10.304 41.810 1.00 77.56 174 GLU A O 1
ATOM 1380 N N . LYS A 1 175 ? -31.782 -12.101 40.533 1.00 81.94 175 LYS A N 1
ATOM 1381 C CA . LYS A 1 175 ? -30.986 -11.365 39.534 1.00 81.94 175 LYS A CA 1
ATOM 1382 C C . LYS A 1 175 ? -31.844 -10.335 38.797 1.00 81.94 175 LYS A C 1
ATOM 1384 O O . LYS A 1 175 ? -31.412 -9.197 38.620 1.00 81.94 175 LYS A O 1
ATOM 1389 N N . PHE A 1 176 ? -33.056 -10.720 38.397 1.00 85.69 176 PHE A N 1
ATOM 1390 C CA . PHE A 1 176 ? -33.995 -9.834 37.715 1.00 85.69 176 PHE A CA 1
ATOM 1391 C C . PHE A 1 176 ? -34.468 -8.703 38.629 1.00 85.69 176 PHE A C 1
ATOM 1393 O O . PHE A 1 176 ? -34.510 -7.556 38.198 1.00 85.69 176 PHE A O 1
ATOM 1400 N N . PHE A 1 177 ? -34.738 -8.994 39.904 1.00 85.56 177 PHE A N 1
ATOM 1401 C CA . PHE A 1 177 ? -35.104 -7.981 40.893 1.00 85.56 177 PHE A CA 1
ATOM 1402 C C . PHE A 1 177 ? -34.008 -6.919 41.065 1.00 85.56 177 PHE A C 1
ATOM 1404 O O . PHE A 1 177 ? -34.288 -5.721 41.036 1.00 85.56 177 PHE A O 1
ATOM 1411 N N . VAL A 1 178 ? -32.744 -7.337 41.191 1.00 87.06 178 VAL A N 1
ATOM 1412 C CA . VAL A 1 178 ? -31.610 -6.402 41.295 1.00 87.06 178 VAL A CA 1
ATOM 1413 C C . VAL A 1 178 ? -31.442 -5.595 40.009 1.00 87.06 178 VAL A C 1
ATOM 1415 O O . VAL A 1 178 ? -31.227 -4.387 40.075 1.00 87.06 178 VAL A O 1
ATOM 1418 N N . PHE A 1 179 ? -31.575 -6.237 38.845 1.00 88.81 179 PHE A N 1
ATOM 1419 C CA . PHE A 1 179 ? -31.516 -5.554 37.555 1.00 88.81 179 PHE A CA 1
ATOM 1420 C C . PHE A 1 179 ? -32.621 -4.505 37.410 1.00 88.81 179 PHE A C 1
ATOM 1422 O O . PHE A 1 179 ? -32.338 -3.381 37.010 1.00 88.81 179 PHE A O 1
ATOM 1429 N N . GLN A 1 180 ? -33.858 -4.841 37.775 1.00 89.56 180 GLN A N 1
ATOM 1430 C CA . GLN A 1 180 ? -34.979 -3.911 37.725 1.00 89.56 180 GLN A CA 1
ATOM 1431 C C . GLN A 1 180 ? -34.710 -2.683 38.603 1.00 89.56 180 GLN A C 1
ATOM 1433 O O . GLN A 1 180 ? -34.769 -1.562 38.113 1.00 89.56 180 GLN A O 1
ATOM 1438 N N . GLN A 1 181 ? -34.305 -2.889 39.859 1.00 88.25 181 GLN A N 1
ATOM 1439 C CA . GLN A 1 181 ? -33.970 -1.794 40.776 1.00 88.25 181 GLN A CA 1
ATOM 1440 C C . GLN A 1 181 ? -32.810 -0.927 40.262 1.00 88.25 181 GLN A C 1
ATOM 1442 O O . GLN A 1 181 ? -32.799 0.285 40.473 1.00 88.25 181 GLN A O 1
ATOM 1447 N N . LEU A 1 182 ? -31.829 -1.537 39.588 1.00 91.25 182 LEU A N 1
ATOM 1448 C CA . LEU A 1 182 ? -30.716 -0.820 38.971 1.00 91.25 182 LEU A CA 1
ATOM 1449 C C . LEU A 1 182 ? -31.200 0.052 37.808 1.00 91.25 182 LEU A C 1
ATOM 1451 O O . LEU A 1 182 ? -30.845 1.226 37.736 1.00 91.25 182 LEU A O 1
ATOM 1455 N N . MET A 1 183 ? -32.021 -0.510 36.920 1.00 90.38 183 MET A N 1
ATOM 1456 C CA . MET A 1 183 ? -32.589 0.213 35.783 1.00 90.38 183 MET A CA 1
ATOM 1457 C C . MET A 1 183 ? -33.510 1.347 36.234 1.00 90.38 183 MET A C 1
ATOM 1459 O O . MET A 1 183 ? -33.422 2.439 35.682 1.00 90.38 183 MET A O 1
ATOM 1463 N N . ASP A 1 184 ? -34.321 1.130 37.270 1.00 91.31 184 ASP A N 1
ATOM 1464 C CA . ASP A 1 184 ? -35.191 2.159 37.844 1.00 91.31 184 ASP A CA 1
ATOM 1465 C C . ASP A 1 184 ? -34.373 3.314 38.445 1.00 91.31 184 ASP A C 1
ATOM 1467 O O . ASP A 1 184 ? -34.702 4.483 38.242 1.00 91.31 184 ASP A O 1
ATOM 1471 N N . ALA A 1 185 ? -33.267 3.009 39.132 1.00 89.88 185 ALA A N 1
ATOM 1472 C CA . ALA A 1 185 ? -32.366 4.022 39.681 1.00 89.88 185 ALA A CA 1
ATOM 1473 C C . ALA A 1 185 ? -31.631 4.814 38.583 1.00 89.88 185 ALA A C 1
ATOM 1475 O O . ALA A 1 185 ? -31.480 6.034 38.689 1.00 89.88 185 ALA A O 1
ATOM 1476 N N . LEU A 1 186 ? -31.196 4.143 37.512 1.00 91.62 186 LEU A N 1
ATOM 1477 C CA . LEU A 1 186 ? -30.588 4.798 36.351 1.00 91.62 186 LEU A CA 1
ATOM 1478 C C . LEU A 1 186 ? -31.596 5.665 35.597 1.00 91.62 186 LEU A C 1
ATOM 1480 O O . LEU A 1 186 ? -31.264 6.771 35.187 1.00 91.62 186 LEU A O 1
ATOM 1484 N N . PHE A 1 187 ? -32.834 5.201 35.451 1.00 91.12 187 PHE A N 1
ATOM 1485 C CA . PHE A 1 187 ? -33.882 5.976 34.804 1.00 91.12 187 PHE A CA 1
ATOM 1486 C C . PHE A 1 187 ? -34.238 7.230 35.610 1.00 91.12 187 PHE A C 1
ATOM 1488 O O . PHE A 1 187 ? -34.336 8.311 35.042 1.00 91.12 187 PHE A O 1
ATOM 1495 N N . GLN A 1 188 ? -34.353 7.121 36.937 1.00 91.50 188 GLN A N 1
ATOM 1496 C CA . GLN A 1 188 ? -34.587 8.282 37.802 1.00 91.50 188 GLN A CA 1
ATOM 1497 C C . GLN A 1 188 ? -33.442 9.298 37.734 1.00 91.50 188 GLN A C 1
ATOM 1499 O O . GLN A 1 188 ? -33.691 10.501 37.706 1.00 91.50 188 GLN A O 1
ATOM 1504 N N . SER A 1 189 ? -32.185 8.838 37.690 1.00 90.19 189 SER A N 1
ATOM 1505 C CA . SER A 1 189 ? -31.045 9.752 37.561 1.00 90.19 189 SER A CA 1
ATOM 1506 C C . SER A 1 189 ? -30.989 10.407 36.181 1.00 90.19 189 SER A C 1
ATOM 1508 O O . SER A 1 189 ? -30.636 11.581 36.084 1.00 90.19 189 SER A O 1
ATOM 1510 N N . PHE A 1 190 ? -31.380 9.686 35.128 1.00 90.19 190 PHE A N 1
ATOM 1511 C CA . PHE A 1 190 ? -31.527 10.234 33.783 1.00 90.19 190 PHE A CA 1
ATOM 1512 C C . PHE A 1 190 ? -32.605 11.321 33.753 1.00 90.19 190 PHE A C 1
ATOM 1514 O O . PHE A 1 190 ? -32.319 12.444 33.356 1.00 90.19 190 PHE A O 1
ATOM 1521 N N . ASP A 1 191 ? -33.807 11.027 34.249 1.00 89.12 191 ASP A N 1
ATOM 1522 C CA . ASP A 1 191 ? -34.940 11.962 34.261 1.00 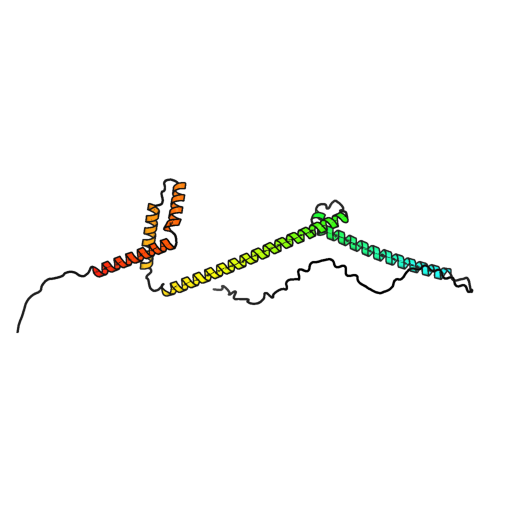89.12 191 ASP A CA 1
ATOM 1523 C C . ASP A 1 191 ? -34.637 13.233 35.077 1.00 89.12 191 ASP A C 1
ATOM 1525 O O . ASP A 1 191 ? -35.033 14.336 34.710 1.00 89.12 191 ASP A O 1
ATOM 1529 N N . ALA A 1 192 ? -33.853 13.105 36.152 1.00 88.19 192 ALA A N 1
ATOM 1530 C CA . ALA A 1 192 ? -33.436 14.240 36.972 1.00 88.19 192 ALA A CA 1
ATOM 1531 C C . ALA A 1 192 ? -32.322 15.103 36.346 1.00 88.19 192 ALA A C 1
ATOM 1533 O O . ALA A 1 192 ? -32.177 16.267 36.721 1.00 88.19 192 ALA A O 1
ATOM 1534 N N . SER A 1 193 ? -31.503 14.546 35.448 1.00 84.38 193 SER A N 1
ATOM 1535 C CA . SER A 1 193 ? -30.306 15.215 34.906 1.00 84.38 193 SER A CA 1
ATOM 1536 C C . SER A 1 193 ? -30.425 15.627 33.441 1.00 84.38 193 SER A C 1
ATOM 1538 O O . SER A 1 193 ? -29.696 16.516 32.995 1.00 84.38 193 SER A O 1
ATOM 1540 N N . VAL A 1 194 ? -31.340 15.014 32.691 1.00 86.38 194 VAL A N 1
ATOM 1541 C CA . VAL A 1 194 ? -31.497 15.240 31.258 1.00 86.38 194 VAL A CA 1
ATOM 1542 C C . VAL A 1 194 ? -32.684 16.153 30.983 1.00 86.38 194 VAL A C 1
ATOM 1544 O O . VAL A 1 194 ? -33.843 15.785 31.141 1.00 86.38 194 VAL A O 1
ATOM 1547 N N . SER A 1 195 ? -32.373 17.362 30.519 1.00 83.50 195 SER A N 1
ATOM 1548 C CA . SER A 1 195 ? -33.344 18.355 30.062 1.00 83.50 195 SER A CA 1
ATOM 1549 C C . SER A 1 195 ? -33.603 18.214 28.557 1.00 83.50 195 SER A C 1
ATOM 1551 O O . SER A 1 195 ? -32.680 18.008 27.770 1.00 83.50 195 SER A O 1
ATOM 1553 N N . VAL A 1 196 ? -34.864 18.356 28.136 1.00 81.06 196 VAL A N 1
ATOM 1554 C CA . VAL A 1 196 ? -35.307 18.249 26.727 1.00 81.06 196 VAL A CA 1
ATOM 1555 C C . VAL A 1 196 ? -35.645 19.608 26.093 1.00 81.06 196 VAL A C 1
ATOM 1557 O O . VAL A 1 196 ? -36.416 19.686 25.139 1.00 81.06 196 VAL A O 1
ATOM 1560 N N . ASN A 1 197 ? -35.049 20.696 26.588 1.00 79.69 197 ASN A N 1
ATOM 1561 C CA . ASN A 1 197 ? -35.344 22.065 26.135 1.00 79.69 197 ASN A CA 1
ATOM 1562 C C . ASN A 1 197 ? -34.689 22.460 24.792 1.00 79.69 197 ASN A C 1
ATOM 1564 O O . ASN A 1 197 ? -34.967 23.534 24.258 1.00 79.69 197 ASN A O 1
ATOM 1568 N N . GLY A 1 198 ? -33.856 21.594 24.207 1.00 84.44 198 GLY A N 1
ATOM 1569 C CA . GLY A 1 198 ? -33.230 21.792 22.898 1.00 84.44 198 GLY A CA 1
ATOM 1570 C C . GLY A 1 198 ? -32.202 20.703 22.587 1.00 84.44 198 GLY A C 1
ATOM 1571 O O . GLY A 1 198 ? -31.730 20.033 23.496 1.00 84.44 198 GLY A O 1
ATOM 1572 N N . PHE A 1 199 ? -31.842 20.510 21.312 1.00 87.81 199 PHE A N 1
ATOM 1573 C CA . PHE A 1 199 ? -30.918 19.434 20.909 1.00 87.81 199 PHE A CA 1
ATOM 1574 C C . PHE A 1 199 ? -29.515 19.588 21.516 1.00 87.81 199 PHE A C 1
ATOM 1576 O O . PHE A 1 199 ? -28.925 18.605 21.952 1.00 87.81 199 PHE A O 1
ATOM 1583 N N . GLU A 1 200 ? -28.996 20.815 21.575 1.00 87.62 200 GLU A N 1
ATOM 1584 C CA . GLU A 1 200 ? -27.675 21.108 22.141 1.00 87.62 200 GLU A CA 1
ATOM 1585 C C . GLU A 1 200 ? -27.637 20.833 23.653 1.00 87.62 200 GLU A C 1
ATOM 1587 O O . GLU A 1 200 ? -26.782 20.082 24.119 1.00 87.62 200 GLU A O 1
ATOM 1592 N N . GLU A 1 201 ? -28.614 21.353 24.402 1.00 88.06 201 GLU A N 1
ATOM 1593 C CA . GLU A 1 201 ? -28.759 21.119 25.845 1.00 88.06 201 GLU A CA 1
ATOM 1594 C C . GLU A 1 201 ? -28.986 19.635 26.154 1.00 88.06 201 GLU A C 1
ATOM 1596 O O . GLU A 1 201 ? -28.280 19.074 26.987 1.00 88.06 201 GLU A O 1
ATOM 1601 N N . LEU A 1 202 ? -29.876 18.972 25.409 1.00 89.94 202 LEU A N 1
ATOM 1602 C CA . LEU A 1 202 ? -30.114 17.534 25.513 1.00 89.94 202 LEU A CA 1
ATOM 1603 C C . LEU A 1 202 ? -28.821 16.743 25.307 1.00 89.94 202 LEU A C 1
ATOM 1605 O O . LEU A 1 202 ? -28.492 15.883 26.119 1.00 89.94 202 LEU A O 1
ATOM 1609 N N . SER A 1 203 ? -28.080 17.030 24.233 1.00 89.38 203 SER A N 1
ATOM 1610 C CA . SER A 1 203 ? -26.843 16.312 23.929 1.00 89.38 203 SER A CA 1
ATOM 1611 C C . SER A 1 203 ? -25.805 16.487 25.040 1.00 89.38 203 SER A C 1
ATOM 1613 O O . SER A 1 203 ? -25.252 15.493 25.506 1.00 89.38 203 SER A O 1
ATOM 1615 N N . ASN A 1 204 ? -25.621 17.709 25.549 1.00 89.44 204 ASN A N 1
ATOM 1616 C CA . ASN A 1 204 ? -24.696 17.995 26.644 1.00 89.44 204 ASN A CA 1
ATOM 1617 C C . ASN A 1 204 ? -25.117 17.297 27.944 1.00 89.44 204 ASN A C 1
ATOM 1619 O O . ASN A 1 204 ? -24.295 16.630 28.567 1.00 89.44 204 ASN A O 1
ATOM 1623 N N . CYS A 1 205 ? -26.396 17.376 28.322 1.00 91.69 205 CYS A N 1
ATOM 1624 C CA . CYS A 1 205 ? -26.912 16.711 29.517 1.00 91.69 205 CYS A CA 1
ATOM 1625 C C . CYS A 1 205 ? -26.770 15.185 29.442 1.00 91.69 205 CYS A C 1
ATOM 1627 O O . CYS A 1 205 ? -26.366 14.562 30.421 1.00 91.69 205 CYS A O 1
ATOM 1629 N N . VAL A 1 206 ? -27.053 14.574 28.286 1.00 90.81 206 VAL A N 1
ATOM 1630 C CA . VAL A 1 206 ? -26.907 13.122 28.094 1.00 90.81 206 VAL A CA 1
ATOM 1631 C C . VAL A 1 206 ? -25.441 12.696 28.176 1.00 90.81 206 VAL A C 1
ATOM 1633 O O . VAL A 1 206 ? -25.148 11.693 28.825 1.00 90.81 206 VAL A O 1
ATOM 1636 N N . PHE A 1 207 ? -24.514 13.445 27.565 1.00 90.88 207 PHE A N 1
ATOM 1637 C CA . PHE A 1 207 ? -23.082 13.147 27.671 1.00 90.88 207 PHE A CA 1
ATOM 1638 C C . PHE A 1 207 ? -22.591 13.249 29.117 1.00 90.88 207 PHE A C 1
ATOM 1640 O O . PHE A 1 207 ? -21.965 12.311 29.607 1.00 90.88 207 PHE A O 1
ATOM 1647 N N . THR A 1 208 ? -22.931 14.329 29.826 1.00 90.69 208 THR A N 1
ATOM 1648 C CA . THR A 1 208 ? -22.554 14.499 31.236 1.00 90.69 208 THR A CA 1
ATOM 1649 C C . THR A 1 208 ? -23.154 13.404 32.120 1.00 90.69 208 THR A C 1
ATOM 1651 O O . THR A 1 208 ? -22.446 12.818 32.936 1.00 90.69 208 THR A O 1
ATOM 1654 N N . TRP A 1 209 ? -24.428 13.048 31.924 1.00 93.56 209 TRP A N 1
ATOM 1655 C CA . TRP A 1 209 ? -25.058 11.960 32.674 1.00 93.56 209 TRP A CA 1
ATOM 1656 C C . TRP A 1 209 ? -24.382 10.607 32.420 1.00 93.56 209 TRP A C 1
ATOM 1658 O O . TRP A 1 209 ? -24.099 9.878 33.372 1.00 93.56 209 TRP A O 1
ATOM 1668 N N . LEU A 1 210 ? -24.076 10.273 31.161 1.00 90.75 210 LEU A N 1
ATOM 1669 C CA . LEU A 1 210 ? -23.364 9.038 30.817 1.00 90.75 210 LEU A CA 1
ATOM 1670 C C . LEU A 1 210 ? -21.984 8.985 31.480 1.00 90.75 210 LEU A C 1
ATOM 1672 O O . LEU A 1 210 ? -21.606 7.955 32.043 1.00 90.75 210 LEU A O 1
ATOM 1676 N N . GLU A 1 211 ? -21.240 10.088 31.430 1.00 90.12 211 GLU A N 1
ATOM 1677 C CA . GLU A 1 211 ? -19.907 10.164 32.018 1.00 90.12 211 GLU A CA 1
ATOM 1678 C C . GLU A 1 211 ? -19.931 10.060 33.543 1.00 90.12 211 GLU A C 1
ATOM 1680 O O . GLU A 1 211 ? -19.011 9.475 34.113 1.00 90.12 211 GLU A O 1
ATOM 1685 N N . ASP A 1 212 ? -20.960 10.557 34.221 1.00 87.62 212 ASP A N 1
ATOM 1686 C CA . ASP A 1 212 ? -21.017 10.525 35.684 1.00 87.62 212 ASP A CA 1
ATOM 1687 C C . ASP A 1 212 ? -21.682 9.260 36.240 1.00 87.62 212 ASP A C 1
ATOM 1689 O O . ASP A 1 212 ? -21.176 8.655 37.191 1.00 87.62 212 ASP A O 1
ATOM 1693 N N . GLN A 1 213 ? -22.786 8.815 35.635 1.00 87.06 213 GLN A N 1
ATOM 1694 C CA . GLN A 1 213 ? -23.647 7.765 36.191 1.00 87.06 213 GLN A CA 1
ATOM 1695 C C . GLN A 1 213 ? -23.391 6.372 35.597 1.00 87.06 213 GLN A C 1
ATOM 1697 O O . GLN A 1 213 ? -23.663 5.373 36.261 1.00 87.06 213 GLN A O 1
ATOM 1702 N N . CYS A 1 214 ? -22.819 6.266 34.389 1.00 87.19 214 CYS A N 1
ATOM 1703 C CA . CYS A 1 214 ? -22.639 4.979 33.694 1.00 87.19 214 CYS A CA 1
ATOM 1704 C C . CYS A 1 214 ? -21.200 4.429 33.731 1.00 87.19 214 CYS A C 1
ATOM 1706 O O . CYS A 1 214 ? -20.859 3.506 32.986 1.00 87.19 214 CYS A O 1
ATOM 1708 N N . LYS A 1 215 ? -20.334 4.951 34.608 1.00 89.38 215 LYS A N 1
ATOM 1709 C CA . LYS A 1 215 ? -18.988 4.392 34.823 1.00 89.38 215 LYS A CA 1
ATOM 1710 C C . LYS A 1 215 ? -19.065 3.035 35.547 1.00 89.38 215 LYS A C 1
ATOM 1712 O O . LYS A 1 215 ? -19.877 2.882 36.460 1.00 89.38 215 LYS A O 1
ATOM 1717 N N . PRO A 1 216 ? -18.170 2.070 35.243 1.00 86.00 216 PRO A N 1
ATOM 1718 C CA . PRO A 1 216 ? -18.182 0.743 35.871 1.00 86.00 216 PRO A CA 1
ATOM 1719 C C . PRO A 1 216 ? -18.153 0.773 37.405 1.00 86.00 216 PRO A C 1
ATOM 1721 O O . PRO A 1 216 ? -18.830 -0.022 38.052 1.00 86.00 216 PRO A O 1
ATOM 1724 N N . ASN A 1 217 ? -17.398 1.709 37.988 1.00 84.31 217 ASN A N 1
ATOM 1725 C CA . ASN A 1 217 ? -17.305 1.862 39.440 1.00 84.31 217 ASN A CA 1
ATOM 1726 C C . ASN A 1 217 ? -18.617 2.387 40.040 1.00 84.31 217 ASN A C 1
ATOM 1728 O O . ASN A 1 217 ? -19.110 1.799 40.996 1.00 84.31 217 ASN A O 1
ATOM 1732 N N . THR A 1 218 ? -19.223 3.414 39.435 1.00 86.56 218 THR A N 1
ATOM 1733 C CA . THR A 1 218 ? -20.510 3.978 39.873 1.00 86.56 218 THR A CA 1
ATOM 1734 C C . THR A 1 218 ? -21.627 2.934 39.810 1.00 86.56 218 THR A C 1
ATOM 1736 O O . THR A 1 218 ? -22.384 2.768 40.763 1.00 86.56 218 THR A O 1
ATOM 1739 N N . LEU A 1 219 ? -21.692 2.157 38.722 1.00 88.94 219 LEU A N 1
ATOM 1740 C CA . LEU A 1 219 ? -22.672 1.076 38.570 1.00 88.94 219 LEU A CA 1
ATOM 1741 C C . LEU A 1 219 ? -22.474 -0.036 39.606 1.00 88.94 219 LEU A C 1
ATOM 1743 O O . LEU A 1 219 ? -23.449 -0.578 40.132 1.00 88.94 219 LEU A O 1
ATOM 1747 N N . LYS A 1 220 ? -21.217 -0.365 39.925 1.00 87.12 220 LYS A N 1
ATOM 1748 C CA . LYS A 1 220 ? -20.889 -1.329 40.976 1.00 87.12 220 LYS A CA 1
ATOM 1749 C C . LYS A 1 220 ? -21.346 -0.827 42.346 1.00 87.12 220 LYS A C 1
ATOM 1751 O O . LYS A 1 220 ? -22.021 -1.569 43.051 1.00 87.12 220 LYS A O 1
ATOM 1756 N N . GLU A 1 221 ? -21.043 0.421 42.697 1.00 88.19 221 GLU A N 1
ATOM 1757 C CA . GLU A 1 221 ? -21.470 1.038 43.961 1.00 88.19 221 GLU A CA 1
ATOM 1758 C C . GLU A 1 221 ? -22.998 1.096 44.089 1.00 88.19 221 GLU A C 1
ATOM 1760 O O . GLU A 1 221 ? -23.547 0.745 45.135 1.00 88.19 221 GLU A O 1
ATOM 1765 N N . LEU A 1 222 ? -23.698 1.454 43.009 1.00 88.25 222 LEU A N 1
ATOM 1766 C CA . LEU A 1 222 ? -25.160 1.472 42.960 1.00 88.25 222 LEU A CA 1
ATOM 1767 C C . LEU A 1 222 ? -25.752 0.069 43.158 1.00 88.25 222 LEU A C 1
ATOM 1769 O O . LEU A 1 222 ? -26.658 -0.119 43.972 1.00 88.25 222 LEU A O 1
ATOM 1773 N N . THR A 1 223 ? -25.200 -0.933 42.470 1.00 86.94 223 THR A N 1
ATOM 1774 C CA . THR A 1 223 ? -25.625 -2.336 42.600 1.00 86.94 223 THR A CA 1
ATOM 1775 C C . THR A 1 223 ? -25.371 -2.865 44.012 1.00 86.94 223 THR A C 1
ATOM 1777 O O . THR A 1 223 ? -26.241 -3.503 44.605 1.00 86.94 223 THR A O 1
ATOM 1780 N N . GLU A 1 224 ? -24.209 -2.566 44.597 1.00 85.50 224 GLU A N 1
ATOM 1781 C CA . GLU A 1 224 ? -23.894 -2.914 45.985 1.00 85.50 224 GLU A CA 1
ATOM 1782 C C . GLU A 1 224 ? -24.848 -2.231 46.976 1.00 85.50 224 GLU A C 1
ATOM 1784 O O . GLU A 1 224 ? -25.283 -2.863 47.941 1.00 85.50 224 GLU A O 1
ATOM 1789 N N . GLY A 1 225 ? -25.226 -0.973 46.731 1.00 85.94 225 GLY A N 1
ATOM 1790 C CA . GLY A 1 225 ? -26.235 -0.253 47.508 1.00 85.94 225 GLY A CA 1
ATOM 1791 C C . GLY A 1 225 ? -27.613 -0.920 47.454 1.00 85.94 225 GLY A C 1
ATOM 1792 O O . GLY A 1 225 ? -28.230 -1.152 48.495 1.00 85.94 225 GLY A O 1
ATOM 1793 N N . ILE A 1 226 ? -28.068 -1.312 46.262 1.00 87.12 226 ILE A N 1
ATOM 1794 C CA . ILE A 1 226 ? -29.331 -2.042 46.058 1.00 87.12 226 ILE A CA 1
ATOM 1795 C C . ILE A 1 226 ? -29.302 -3.395 46.779 1.00 87.12 226 ILE A C 1
ATOM 1797 O O . ILE A 1 226 ? -30.251 -3.739 47.486 1.00 87.12 226 ILE A O 1
ATOM 1801 N N . LEU A 1 227 ? -28.200 -4.141 46.663 1.00 84.25 227 LEU A N 1
ATOM 1802 C CA . LEU A 1 227 ? -28.020 -5.420 47.352 1.00 84.25 227 LEU A CA 1
ATOM 1803 C C . LEU A 1 227 ? -28.035 -5.252 48.878 1.00 84.25 227 LEU A C 1
ATOM 1805 O O . LEU A 1 227 ? -28.658 -6.052 49.578 1.00 84.25 227 LEU A O 1
ATOM 1809 N N . ARG A 1 228 ? -27.403 -4.204 49.421 1.00 83.69 228 ARG A N 1
ATOM 1810 C CA . ARG A 1 228 ? -27.454 -3.893 50.862 1.00 83.69 228 ARG A CA 1
ATOM 1811 C C . ARG A 1 228 ? -28.872 -3.542 51.320 1.00 83.69 228 ARG A C 1
ATOM 1813 O O . ARG A 1 228 ? -29.313 -4.055 52.347 1.00 83.69 228 ARG A O 1
ATOM 1820 N N . ASN A 1 229 ? -29.603 -2.740 50.548 1.00 78.81 229 ASN A N 1
ATOM 1821 C CA . ASN A 1 229 ? -30.976 -2.335 50.866 1.00 78.81 229 ASN A CA 1
ATOM 1822 C C . ASN A 1 229 ? -31.969 -3.508 50.793 1.00 78.81 229 ASN A C 1
ATOM 1824 O O . ASN A 1 229 ? -32.838 -3.640 51.658 1.00 78.81 229 ASN A O 1
ATOM 1828 N N . SER A 1 230 ? -31.810 -4.391 49.804 1.00 70.50 230 SER A N 1
ATOM 1829 C CA . SER A 1 230 ? -32.600 -5.621 49.667 1.00 70.50 230 SER A CA 1
ATOM 1830 C C . SER A 1 230 ? -32.369 -6.572 50.848 1.00 70.50 230 SER A C 1
ATOM 1832 O O . SER A 1 230 ? -33.320 -7.050 51.471 1.00 70.50 230 SER A O 1
ATOM 1834 N N . ASN A 1 231 ? -31.107 -6.753 51.255 1.00 66.06 231 ASN A N 1
ATOM 1835 C CA . ASN A 1 231 ? -30.761 -7.542 52.440 1.00 66.06 231 ASN A CA 1
ATOM 1836 C C . ASN A 1 231 ? -31.345 -6.954 53.737 1.00 66.06 231 ASN A C 1
ATOM 1838 O O . ASN A 1 231 ? -31.770 -7.709 54.610 1.00 66.06 231 ASN A O 1
ATOM 1842 N N . TYR A 1 232 ? -31.426 -5.624 53.860 1.00 57.34 232 TYR A N 1
ATOM 1843 C CA . TYR A 1 232 ? -32.077 -4.963 54.997 1.00 57.34 232 TYR A CA 1
ATOM 1844 C C . TYR A 1 232 ? -33.603 -5.161 55.012 1.00 57.34 232 TYR A C 1
ATOM 1846 O O . TYR A 1 232 ? -34.155 -5.486 56.064 1.00 57.34 232 TYR A O 1
ATOM 1854 N N . SER A 1 233 ? -34.288 -5.035 53.868 1.00 54.22 233 SER A N 1
ATOM 1855 C CA . SER A 1 233 ? -35.743 -5.279 53.781 1.00 54.22 233 SER A CA 1
ATOM 1856 C C . SER A 1 233 ? -36.114 -6.732 54.093 1.00 54.22 233 SER A C 1
ATOM 1858 O O . SER A 1 233 ? -37.081 -6.984 54.814 1.00 54.22 233 SER A O 1
ATOM 1860 N N . ASN A 1 234 ? -35.305 -7.694 53.642 1.00 54.69 234 ASN A N 1
ATOM 1861 C CA . ASN A 1 234 ? -35.501 -9.110 53.964 1.00 54.69 234 ASN A CA 1
ATOM 1862 C C . ASN A 1 234 ? -35.265 -9.423 55.456 1.00 54.69 234 ASN A C 1
ATOM 1864 O O . ASN A 1 234 ? -35.901 -10.322 56.008 1.00 54.69 234 ASN A O 1
ATOM 1868 N N . ASN A 1 235 ? -34.402 -8.667 56.144 1.00 46.47 235 ASN A N 1
ATOM 1869 C CA . ASN A 1 235 ? -34.126 -8.854 57.574 1.00 46.47 235 ASN A CA 1
ATOM 1870 C C . ASN A 1 235 ? -35.210 -8.227 58.482 1.00 46.47 235 ASN A C 1
ATOM 1872 O O . ASN A 1 235 ? -35.538 -8.779 59.534 1.00 46.47 235 ASN A O 1
ATOM 1876 N N . ILE A 1 236 ? -35.834 -7.119 58.060 1.00 51.50 236 ILE A N 1
ATOM 1877 C CA . ILE A 1 236 ? -36.983 -6.508 58.759 1.00 51.50 236 ILE A CA 1
ATOM 1878 C C . ILE A 1 236 ? -38.212 -7.435 58.699 1.00 51.50 236 ILE A C 1
ATOM 1880 O O . ILE A 1 236 ? -38.862 -7.659 59.721 1.00 51.50 236 ILE A O 1
ATOM 1884 N N . ASN A 1 237 ? -38.490 -8.047 57.543 1.00 44.44 237 ASN A N 1
ATOM 1885 C CA . ASN A 1 237 ? -39.635 -8.953 57.376 1.00 44.44 237 ASN A CA 1
ATOM 1886 C C . ASN A 1 237 ? -39.520 -10.255 58.195 1.00 44.44 237 ASN A C 1
ATOM 1888 O O . ASN A 1 237 ? -40.541 -10.822 58.576 1.00 44.44 237 ASN A O 1
ATOM 1892 N N . ASN A 1 238 ? -38.305 -10.696 58.543 1.00 41.28 238 ASN A N 1
ATOM 1893 C CA . ASN A 1 238 ? -38.092 -11.856 59.420 1.00 41.28 238 ASN A CA 1
ATOM 1894 C C . ASN A 1 238 ? -38.146 -11.531 60.926 1.00 41.28 238 ASN A C 1
ATOM 1896 O O . ASN A 1 238 ? -38.337 -12.437 61.735 1.00 41.28 238 ASN A O 1
ATOM 1900 N N . ASN A 1 239 ? -38.030 -10.259 61.324 1.00 42.38 239 ASN A N 1
ATOM 1901 C CA . ASN A 1 239 ? -38.097 -9.839 62.732 1.00 42.38 239 ASN A CA 1
ATOM 1902 C C . ASN A 1 239 ? -39.461 -9.237 63.140 1.00 42.38 239 ASN A C 1
ATOM 1904 O O . ASN A 1 239 ? -39.666 -8.929 64.312 1.00 42.38 239 ASN A O 1
ATOM 1908 N N . GLY A 1 240 ? -40.416 -9.109 62.209 1.00 36.38 240 GLY A N 1
ATOM 1909 C CA . GLY A 1 240 ? -41.749 -8.529 62.447 1.00 36.38 240 GLY A CA 1
ATOM 1910 C C . GLY A 1 240 ? -42.806 -9.460 63.066 1.00 36.38 240 GLY A C 1
ATOM 1911 O O . GLY A 1 240 ? -43.885 -8.993 63.418 1.00 36.38 240 GLY A O 1
ATOM 1912 N N . PHE A 1 241 ? -42.524 -10.757 63.248 1.00 36.38 241 PHE A N 1
ATOM 1913 C CA . PHE A 1 241 ? -43.469 -11.741 63.811 1.00 36.38 241 PHE A CA 1
ATOM 1914 C C . PHE A 1 241 ? -43.127 -12.173 65.242 1.00 36.38 241 PHE A C 1
ATOM 1916 O O . PHE A 1 241 ? -43.170 -13.352 65.584 1.00 36.38 241 PHE A O 1
ATOM 1923 N N . LYS A 1 242 ? -42.808 -11.230 66.127 1.00 43.53 242 LYS A N 1
ATOM 1924 C CA . LYS A 1 242 ? -42.903 -11.478 67.572 1.00 43.53 242 LYS A CA 1
ATOM 1925 C C . LYS A 1 242 ? -43.383 -10.223 68.275 1.00 43.53 242 LYS A C 1
ATOM 1927 O O . LYS A 1 242 ? -42.557 -9.432 68.691 1.00 43.53 242 LYS A O 1
ATOM 1932 N N . PHE A 1 243 ? -44.697 -10.073 68.446 1.00 35.53 243 PHE A N 1
ATOM 1933 C CA . PHE A 1 243 ? -45.261 -9.727 69.753 1.00 35.53 243 PHE A CA 1
ATOM 1934 C C . PHE A 1 243 ? -46.781 -9.961 69.819 1.00 35.53 243 PHE A C 1
ATOM 1936 O O . PHE A 1 243 ? -47.538 -9.524 68.960 1.00 35.53 243 PHE A O 1
ATOM 1943 N N . ASN A 1 244 ? -47.168 -10.592 70.933 1.00 33.03 244 ASN A N 1
ATOM 1944 C CA . ASN A 1 244 ? -48.479 -10.637 71.587 1.00 33.03 244 ASN A CA 1
ATOM 1945 C C . ASN A 1 244 ? -49.592 -11.530 71.019 1.00 33.03 244 ASN A C 1
ATOM 1947 O O . ASN A 1 244 ? -50.422 -11.108 70.224 1.00 33.03 244 ASN A O 1
ATOM 1951 N N . ASN A 1 245 ? -49.748 -12.696 71.657 1.00 29.48 245 ASN A N 1
ATOM 1952 C CA . ASN A 1 245 ? -51.071 -13.091 72.133 1.00 29.48 245 ASN A CA 1
ATOM 1953 C C . ASN A 1 245 ? -50.986 -13.580 73.591 1.00 29.48 245 ASN A C 1
ATOM 1955 O O . ASN A 1 245 ? -50.611 -14.718 73.867 1.00 29.48 245 ASN A O 1
ATOM 1959 N N . VAL A 1 246 ? -51.297 -12.679 74.525 1.00 43.78 246 VAL A N 1
ATOM 1960 C CA . VAL A 1 246 ? -51.686 -13.013 75.897 1.00 43.78 246 VAL A CA 1
ATOM 1961 C C . VAL A 1 246 ? -53.211 -13.017 75.913 1.00 43.78 246 VAL A C 1
ATOM 1963 O O . VAL A 1 246 ? -53.798 -11.942 75.845 1.00 43.78 246 VAL A O 1
ATOM 1966 N N . ASN A 1 247 ? -53.845 -14.191 76.009 1.00 36.91 247 ASN A N 1
ATOM 1967 C CA . ASN A 1 247 ? -54.811 -14.477 77.077 1.00 36.91 247 ASN A CA 1
ATOM 1968 C C . ASN A 1 247 ? -55.454 -15.878 76.989 1.00 36.91 247 ASN A C 1
ATOM 1970 O O . ASN A 1 247 ? -56.139 -16.212 76.032 1.00 36.91 247 ASN A O 1
ATOM 1974 N N . ASN A 1 248 ? -55.302 -16.603 78.101 1.00 38.97 248 ASN A N 1
ATOM 1975 C CA . ASN A 1 248 ? -56.384 -17.143 78.932 1.00 38.97 248 ASN A CA 1
ATOM 1976 C C . ASN A 1 248 ? -57.291 -18.273 78.390 1.00 38.97 248 ASN A C 1
ATOM 1978 O O . ASN A 1 248 ? -58.280 -18.035 77.711 1.00 38.97 248 ASN A O 1
ATOM 1982 N N . ASN A 1 249 ? -57.015 -19.491 78.863 1.00 35.44 249 ASN A N 1
ATOM 1983 C CA . ASN A 1 249 ? -57.994 -20.485 79.326 1.00 35.44 249 ASN A CA 1
ATOM 1984 C C . ASN A 1 249 ? -57.308 -21.169 80.524 1.00 35.44 249 ASN A C 1
ATOM 1986 O O . ASN A 1 249 ? -56.183 -21.634 80.398 1.00 35.44 249 ASN A O 1
ATOM 1990 N N . GLY A 1 250 ? -57.828 -21.136 81.746 1.00 36.78 250 GLY A N 1
ATOM 1991 C CA . GLY A 1 250 ? -59.149 -21.636 82.095 1.00 36.78 250 GLY A CA 1
ATOM 1992 C C . GLY A 1 250 ? -58.956 -22.899 82.939 1.00 36.78 250 GLY A C 1
ATOM 1993 O O . GLY A 1 250 ? -58.872 -23.992 82.404 1.00 36.78 250 GLY A O 1
ATOM 1994 N N . VAL A 1 251 ? -58.769 -22.667 84.240 1.00 45.94 251 VAL A N 1
ATOM 1995 C CA . VAL A 1 251 ? -59.106 -23.469 85.436 1.00 45.94 251 VAL A CA 1
ATOM 1996 C C . VAL A 1 251 ? -59.663 -24.895 85.228 1.00 45.94 251 VAL A C 1
ATOM 1998 O O . VAL A 1 251 ? -60.584 -25.074 84.437 1.00 45.94 251 VAL A O 1
ATOM 2001 N N . ASN A 1 252 ? -59.174 -25.843 86.055 1.00 39.50 252 ASN A N 1
ATOM 2002 C CA . ASN A 1 252 ? -59.846 -27.000 86.716 1.00 39.50 252 ASN A CA 1
ATOM 2003 C C . ASN A 1 252 ? -58.903 -28.232 86.720 1.00 39.50 252 ASN A C 1
ATOM 2005 O O . ASN A 1 252 ? -58.722 -28.866 85.690 1.00 39.50 252 ASN A O 1
ATOM 2009 N N . ASN A 1 253 ? -58.084 -28.481 87.750 1.00 39.91 253 ASN A N 1
ATOM 2010 C CA . ASN A 1 253 ? -58.392 -29.041 89.081 1.00 39.91 253 ASN A CA 1
ATOM 2011 C C . ASN A 1 253 ? -58.938 -30.484 89.021 1.00 39.91 253 ASN A C 1
ATOM 2013 O O . ASN A 1 253 ? -60.032 -30.670 88.502 1.00 3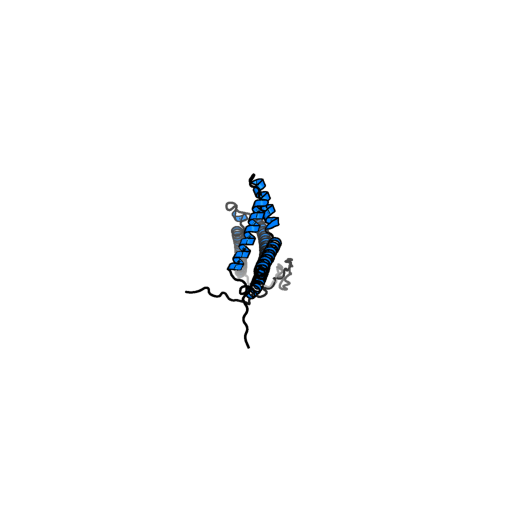9.91 253 ASN A O 1
ATOM 2017 N N . LEU A 1 254 ? -58.211 -31.469 89.575 1.00 42.66 254 LEU A N 1
ATOM 2018 C CA . LEU A 1 254 ? -58.626 -32.273 90.745 1.00 42.66 254 LEU A CA 1
ATOM 2019 C C . LEU A 1 254 ? -57.787 -33.556 90.943 1.00 42.66 254 LEU A C 1
ATOM 2021 O O . LEU A 1 254 ? -57.674 -34.371 90.032 1.00 42.66 254 LEU A O 1
ATOM 2025 N N . ASN A 1 255 ? -57.342 -33.686 92.203 1.00 40.72 255 ASN A N 1
ATOM 2026 C CA . ASN A 1 255 ? -56.924 -34.847 93.012 1.00 40.72 255 ASN A CA 1
ATOM 2027 C C . ASN A 1 255 ? -55.747 -35.729 92.586 1.00 40.72 255 ASN A C 1
ATOM 2029 O O . ASN A 1 255 ? -55.928 -36.631 91.743 1.00 40.72 255 ASN A O 1
#

Foldseek 3Di:
DDDDDDPDDPDDDDPPDDDDPPDDPDPDPDDPPDDDDDPDPDPDDDDDDDDDDDDCPVVVVVVVVVVVVVVVVVVVVVVVVVVVVVVVVLVVLLVPQVVSVVCVVDDDDPVRSVVSSVVVVVVVVVVVVVVVVVVVVVVVVVVVVVVVVVVVVVVVVVVVVVCVVPVPPDDVVRVVVLVVQLVVVLVVLCVVQADPPDPVSRVVSVVVSCVPCVDPVNSVVSSVVSVVVVVVVVVCVVPPPDDDDDDDDDDDDDD

Organism: Helobdella robusta (NCBI:txid6412)

Secondary structure (DSSP, 8-state):
------------------------------------------------------SSHHHHHHHHHHHHHHHHHHHHHHHHHHHHHHHHHHHHHHHH-HHHHS-TTS---HHHHHHHHHHHHHHHHHHHHHHHHHHHHHHHHHHHHHHHHHHHHHHHHHHHHHHHTTTTSS-HHHHHHHHHHHHHHHHHHHHHH---S-HHHHHHHHHHHHHHHSSHHHHHHHHHHHHHHHHHHHHHHHHSS--------------

Sequence (255 aa):
MSGFDDYEASENYVKLEQQSPTGNIGFSFSRASSVGSVNAISCSSASSTHNTDDEDSDVAMTQSNHFMERRREAHTQAEQKRRDAIKRGYEELQSVVPTCLEAPSQKLSKASILQKTIDYIQFLMQQKKKQEEDHENLKKEVTALKIMKSQYEQMVKSCQNSYQHGADQVTNEEKFFVFQQLMDALFQSFDASVSVNGFEELSNCVFTWLEDQCKPNTLKELTEGILRNSNYSNNINNNGFKFNNVNNNGVNNLN

Radius of gyration: 50.44 Å; Cα contacts (8 Å, |Δi|>4): 49; chains: 1; bounding box: 132×57×152 Å

Mean predicted aligned error: 21.01 Å

InterPro domains:
  IPR011598 Myc-type, basic helix-loop-helix (bHLH) domain [PF00010] (71-124)
  IPR011598 Myc-type, basic helix-loop-helix (bHLH) domain [PS50888] (70-124)
  IPR011598 Myc-type, basic helix-loop-helix (bHLH) domain [SM00353] (76-130)
  IPR036638 Helix-loop-helix DNA-binding domain superfamily [G3DSA:4.10.280.10] (66-155)
  IPR036638 Helix-loop-helix DNA-binding domain superfamily [SSF47459] (69-153)
  IPR052207 Max-like/E-box-binding transcription factors [PTHR15741] (21-223)